Protein AF-A0A961I505-F1 (afdb_monomer)

Secondary structure (DSSP, 8-state):
--HHHHHHHHHHHHHHTTPPPPPPPP--------HHHHPPEEEEEEEEEEEEEEEETTEEEEEEEEEEETTS-EEE-TT---HHHHHHHHHHHHHH-TT-EEEESSTHHHHHHHTTTS-HHHHHHHHHHSEEEETTEEEEEETTTEEEEEETTT--EEEEEETHHHH-S-HHHHHHHHH-TT-TTHHHHHHHHHHGGGGGGS-HHHHHHHHHHHHHHHHHHHT-

Radius of gyration: 23.6 Å; Cα contacts (8 Å, |Δi|>4): 321; chains: 1; bounding box: 41×60×77 Å

Nearest PDB structures (foldseek):
  8eth-assembly1_5  TM=7.451E-01  e=2.679E+00  Schizosaccharomyces pombe
  8f5p-assembly1_C  TM=7.450E-01  e=4.560E+00  Leishmania tarentolae
  1xip-assembly1_A  TM=7.396E-01  e=5.132E+00  Saccharomyces cerevisiae
  3k30-assembly1_B  TM=2.801E-01  e=4.298E+00  Pimelobacter simplex

Sequence (224 aa):
MSRAEYMREYRARRKQRGEPVPRGSKSASGRGVTKWRNGRFIAWDGEGVDTGRKIDAATNEHRMTLFANSDGVSVYDAAGLHTATLLDMFLSSAASNPTAIHVIYSGGYDFIHALHDLSFTELQTLAKTGEVSYRHYTIKYIPRKSFYVRNDRTRNAVTIWDVIGFFQSSFVVTIEKWLGADYADLPMIEAGKLQRSHFAGQSLDYIREYNDAELRALVLICER

Structure (mmCIF, N/CA/C/O backbone):
data_AF-A0A961I505-F1
#
_entry.id   AF-A0A961I505-F1
#
loop_
_atom_site.group_PDB
_atom_site.id
_atom_site.type_symbol
_atom_site.label_atom_id
_atom_site.label_alt_id
_atom_site.label_comp_id
_atom_site.label_asym_id
_atom_site.label_entity_id
_atom_site.label_seq_id
_atom_site.pdbx_PDB_ins_code
_atom_site.Cartn_x
_atom_site.Cartn_y
_atom_site.Cartn_z
_atom_site.occupancy
_atom_site.B_iso_or_equiv
_atom_site.auth_seq_id
_atom_site.auth_comp_id
_atom_site.auth_asym_id
_atom_site.auth_atom_id
_atom_site.pdbx_PDB_model_num
ATOM 1 N N . MET A 1 1 ? 13.792 -32.577 51.440 1.00 62.06 1 MET A N 1
ATOM 2 C CA . MET A 1 1 ? 12.785 -31.541 51.131 1.00 62.06 1 MET A CA 1
ATOM 3 C C . MET A 1 1 ? 12.407 -31.667 49.667 1.00 62.06 1 MET A C 1
ATOM 5 O O . MET A 1 1 ? 13.279 -31.576 48.811 1.00 62.06 1 MET A O 1
ATOM 9 N N . SER A 1 2 ? 11.145 -31.963 49.375 1.00 78.56 2 SER A N 1
ATOM 10 C CA . SER A 1 2 ? 10.642 -32.103 48.007 1.00 78.56 2 SER A CA 1
ATOM 11 C C . SER A 1 2 ? 10.552 -30.746 47.301 1.00 78.56 2 SER A C 1
ATOM 13 O O . SER A 1 2 ? 10.451 -29.693 47.935 1.00 78.56 2 SER A O 1
ATOM 15 N N . ARG A 1 3 ? 10.519 -30.752 45.963 1.00 52.25 3 ARG A N 1
ATOM 16 C CA . ARG A 1 3 ? 10.303 -29.535 45.159 1.00 52.25 3 ARG 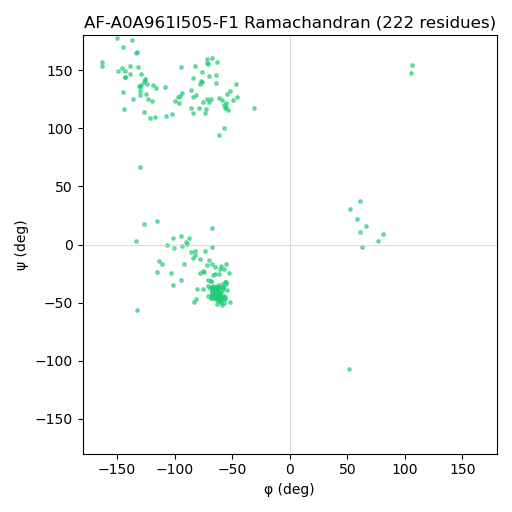A CA 1
ATOM 17 C C . ARG A 1 3 ? 9.005 -28.814 45.546 1.00 52.25 3 ARG A C 1
ATOM 19 O O . ARG A 1 3 ? 8.958 -27.588 45.520 1.00 52.25 3 ARG A O 1
ATOM 26 N N . ALA A 1 4 ? 7.968 -29.560 45.928 1.00 66.81 4 ALA A N 1
ATOM 27 C CA . ALA A 1 4 ? 6.698 -28.998 46.379 1.00 66.81 4 ALA A CA 1
ATOM 28 C C . ALA A 1 4 ? 6.839 -28.264 47.724 1.00 66.81 4 ALA A C 1
ATOM 30 O O . ALA A 1 4 ? 6.332 -27.152 47.872 1.00 66.81 4 ALA A O 1
ATOM 31 N N . GLU A 1 5 ? 7.580 -28.840 48.672 1.00 70.31 5 GLU A N 1
ATOM 32 C CA . GLU A 1 5 ? 7.864 -28.221 49.973 1.00 70.31 5 GLU A CA 1
ATOM 33 C C . GLU A 1 5 ? 8.744 -26.977 49.829 1.00 70.31 5 GLU A C 1
ATOM 35 O O . GLU A 1 5 ? 8.401 -25.926 50.372 1.00 70.31 5 GLU A O 1
ATOM 40 N N . TYR A 1 6 ? 9.795 -27.051 49.004 1.00 74.19 6 TYR A N 1
ATOM 41 C CA . TYR A 1 6 ? 10.653 -25.909 48.683 1.00 74.19 6 TYR A CA 1
ATOM 42 C C . TYR A 1 6 ? 9.849 -24.746 48.084 1.00 74.19 6 TYR A C 1
ATOM 44 O O . TYR A 1 6 ? 9.974 -23.602 48.517 1.00 74.19 6 TYR A O 1
ATOM 52 N N . MET A 1 7 ? 8.962 -25.027 47.122 1.00 69.25 7 MET A N 1
ATOM 53 C CA . MET A 1 7 ? 8.131 -23.996 46.488 1.00 69.25 7 MET A CA 1
ATOM 54 C C . MET A 1 7 ? 7.089 -23.404 47.444 1.00 69.25 7 MET A C 1
ATOM 56 O O . MET A 1 7 ? 6.745 -22.224 47.320 1.00 69.25 7 MET A O 1
ATOM 60 N N . ARG A 1 8 ? 6.590 -24.194 48.403 1.00 79.12 8 ARG A N 1
ATOM 61 C CA . ARG A 1 8 ? 5.666 -23.723 49.441 1.00 79.12 8 ARG A CA 1
ATOM 62 C C . ARG A 1 8 ? 6.370 -22.765 50.403 1.00 79.12 8 ARG A C 1
ATOM 64 O O . ARG A 1 8 ? 5.851 -21.677 50.651 1.00 79.12 8 ARG A O 1
ATOM 71 N N . GLU A 1 9 ? 7.567 -23.118 50.868 1.00 81.12 9 GLU A N 1
ATOM 72 C CA . GLU A 1 9 ? 8.389 -22.235 51.704 1.00 81.12 9 GLU A CA 1
ATOM 73 C C . GLU A 1 9 ? 8.829 -20.970 50.963 1.00 81.12 9 GLU A C 1
ATOM 75 O O . GLU A 1 9 ? 8.722 -19.868 51.501 1.00 81.12 9 GLU A O 1
ATOM 80 N N . TYR A 1 10 ? 9.266 -21.102 49.709 1.00 72.88 10 TYR A N 1
ATOM 81 C CA . TYR A 1 10 ? 9.684 -19.978 48.872 1.00 72.88 10 TYR A CA 1
ATOM 82 C C . TYR A 1 10 ? 8.566 -18.934 48.717 1.00 72.88 10 TYR A C 1
ATOM 84 O O . TYR A 1 10 ? 8.795 -17.734 48.879 1.00 72.88 10 TYR A O 1
ATOM 92 N N . ARG A 1 11 ? 7.325 -19.379 48.473 1.00 77.94 11 ARG A N 1
ATOM 93 C CA . ARG A 1 11 ? 6.153 -18.492 48.377 1.00 77.94 11 ARG A CA 1
ATOM 94 C C . ARG A 1 11 ? 5.804 -17.835 49.716 1.00 77.94 11 ARG A C 1
ATOM 96 O O . ARG A 1 11 ? 5.466 -16.652 49.729 1.00 77.94 11 ARG A O 1
ATOM 103 N N . ALA A 1 12 ? 5.911 -18.567 50.827 1.00 80.25 12 ALA A N 1
ATOM 104 C CA . ALA A 1 12 ? 5.639 -18.036 52.163 1.00 80.25 12 ALA A CA 1
ATOM 105 C C . ALA A 1 12 ? 6.628 -16.922 52.556 1.00 80.25 12 ALA A C 1
ATOM 107 O O . ALA A 1 12 ? 6.202 -15.853 52.997 1.00 80.25 12 ALA A O 1
ATOM 108 N N . ARG A 1 13 ? 7.930 -17.125 52.302 1.00 81.50 13 ARG A N 1
ATOM 109 C CA . ARG A 1 13 ? 8.985 -16.131 52.579 1.00 81.50 13 ARG A CA 1
ATOM 110 C C . ARG A 1 13 ? 8.815 -14.853 51.750 1.00 81.50 13 ARG A C 1
ATOM 112 O O . ARG A 1 13 ? 9.009 -13.759 52.271 1.00 81.50 13 ARG A O 1
ATOM 119 N N . ARG A 1 14 ? 8.406 -14.962 50.479 1.00 74.19 14 ARG A N 1
ATOM 120 C CA . ARG A 1 14 ? 8.164 -13.786 49.615 1.00 74.19 14 ARG A CA 1
ATOM 121 C C . ARG A 1 14 ? 6.924 -12.991 50.015 1.00 74.19 14 ARG A C 1
ATOM 123 O O . ARG A 1 14 ? 6.962 -11.766 49.973 1.00 74.19 14 ARG A O 1
ATOM 130 N N . LYS A 1 15 ? 5.860 -13.665 50.474 1.00 77.38 15 LYS A N 1
ATOM 131 C CA . LYS A 1 15 ? 4.650 -12.999 50.987 1.00 77.38 15 LYS A CA 1
ATOM 132 C C . LYS A 1 15 ? 4.944 -12.164 52.240 1.00 77.38 15 LYS A C 1
ATOM 134 O O . LYS A 1 15 ? 4.415 -11.067 52.359 1.00 77.38 15 LYS A O 1
ATOM 139 N N . GLN A 1 16 ? 5.821 -12.641 53.129 1.00 77.88 16 GLN A N 1
ATOM 140 C CA . GLN A 1 16 ? 6.279 -11.869 54.295 1.00 77.88 16 GLN A CA 1
ATOM 141 C C . GLN A 1 16 ? 7.120 -10.639 53.917 1.00 77.88 16 GLN A C 1
ATOM 143 O O . GLN A 1 16 ? 7.134 -9.664 54.659 1.00 77.88 16 GLN A O 1
ATOM 148 N N . ARG A 1 17 ? 7.793 -10.662 52.760 1.00 80.69 17 ARG A N 1
ATOM 149 C CA . ARG A 1 17 ? 8.627 -9.560 52.248 1.00 80.69 17 ARG A CA 1
ATOM 150 C C . ARG A 1 17 ? 7.872 -8.537 51.390 1.00 80.69 17 ARG A C 1
ATOM 152 O O . ARG A 1 17 ? 8.492 -7.610 50.887 1.00 80.69 17 ARG A O 1
ATOM 159 N N . GLY A 1 18 ? 6.563 -8.708 51.188 1.00 74.00 18 GLY A N 1
ATOM 160 C CA . GLY A 1 18 ? 5.763 -7.811 50.344 1.00 74.00 18 GLY A CA 1
ATOM 161 C C . GLY A 1 18 ? 6.125 -7.857 48.853 1.00 74.00 18 GLY A C 1
ATOM 162 O O . GLY A 1 18 ? 5.748 -6.962 48.102 1.00 74.00 18 GLY A O 1
ATOM 163 N N . GLU A 1 19 ? 6.852 -8.883 48.402 1.00 74.88 19 GLU A N 1
ATOM 164 C CA . GLU A 1 19 ? 7.272 -8.985 47.005 1.00 74.88 19 GLU A CA 1
ATOM 165 C C . GLU A 1 19 ? 6.120 -9.473 46.105 1.00 74.88 19 GLU A C 1
ATOM 167 O O . GLU A 1 19 ? 5.412 -10.423 46.468 1.00 74.88 19 GLU A O 1
ATOM 172 N N . PRO A 1 20 ? 5.939 -8.890 44.903 1.00 60.09 20 PRO A N 1
ATOM 173 C CA . PRO A 1 20 ? 4.907 -9.324 43.973 1.00 60.09 20 PRO A CA 1
ATOM 174 C C . PRO A 1 20 ? 5.137 -10.780 43.549 1.00 60.09 20 PRO A C 1
ATOM 176 O O . PRO A 1 20 ? 6.206 -11.159 43.065 1.00 60.09 20 PRO A O 1
ATOM 179 N N . VAL A 1 21 ? 4.108 -11.614 43.726 1.00 64.12 21 VAL A N 1
ATOM 180 C CA . VAL A 1 21 ? 4.134 -13.018 43.304 1.00 64.12 21 VAL A CA 1
ATOM 181 C C . VAL A 1 21 ? 4.135 -13.058 41.773 1.00 64.12 21 VAL A C 1
ATOM 183 O O . VAL A 1 21 ? 3.220 -12.495 41.164 1.00 64.12 21 VAL A O 1
ATOM 186 N N . PRO A 1 22 ? 5.106 -13.732 41.125 1.00 54.41 22 PRO A N 1
ATOM 187 C CA . PRO A 1 22 ? 5.081 -13.912 39.682 1.00 54.41 22 PRO A CA 1
ATOM 188 C C . PRO A 1 22 ? 3.768 -14.590 39.294 1.00 54.41 22 PRO A C 1
ATOM 190 O O . PRO A 1 22 ? 3.490 -15.711 39.732 1.00 54.41 22 PRO A O 1
ATOM 193 N N . ARG A 1 23 ? 2.935 -13.902 38.503 1.00 53.34 23 ARG A N 1
ATOM 194 C CA . ARG A 1 23 ? 1.741 -14.513 37.915 1.00 53.34 23 ARG A CA 1
ATOM 195 C C . ARG A 1 23 ? 2.225 -15.709 37.106 1.00 53.34 23 ARG A C 1
ATOM 197 O O . ARG A 1 23 ? 3.047 -15.539 36.208 1.00 53.34 23 ARG A O 1
ATOM 204 N N . GLY A 1 24 ? 1.756 -16.903 37.467 1.00 41.78 24 GLY A N 1
ATOM 205 C CA . GLY A 1 24 ? 2.062 -18.118 36.724 1.00 41.78 24 GLY A CA 1
ATOM 206 C C . GLY A 1 24 ? 1.792 -17.863 35.248 1.00 41.78 24 GLY A C 1
ATOM 207 O O . GLY A 1 24 ? 0.705 -17.397 34.894 1.00 41.78 24 GLY A O 1
ATOM 208 N N . SER A 1 25 ? 2.801 -18.093 34.406 1.00 43.12 25 SER A N 1
ATOM 209 C CA . SER A 1 25 ? 2.607 -18.046 32.967 1.00 43.12 25 SER A CA 1
ATOM 210 C C . SER A 1 25 ? 1.483 -19.022 32.646 1.00 43.12 25 SER A C 1
ATOM 212 O O . SER A 1 25 ? 1.534 -20.198 33.014 1.00 43.12 25 SER A O 1
ATOM 214 N N . LYS A 1 26 ? 0.415 -18.515 32.025 1.00 44.19 26 LYS A N 1
ATOM 215 C CA . LYS A 1 26 ? -0.607 -19.388 31.458 1.00 44.19 26 LYS A CA 1
ATOM 216 C C . LYS A 1 26 ? 0.128 -20.331 30.513 1.00 44.19 26 LYS A C 1
ATOM 218 O O . LYS A 1 26 ? 0.803 -19.877 29.588 1.00 44.19 26 LYS A O 1
ATOM 223 N N . SER A 1 27 ? 0.057 -21.621 30.820 1.00 38.97 27 SER A N 1
ATOM 224 C CA . SER A 1 27 ? 0.563 -22.700 29.984 1.00 38.97 27 SER A CA 1
ATOM 225 C C . SER A 1 27 ? 0.123 -22.441 28.550 1.00 38.97 27 SER A C 1
ATOM 227 O O . SER A 1 27 ? -1.061 -22.202 28.308 1.00 38.97 27 SER A O 1
ATOM 229 N N . ALA A 1 28 ? 1.083 -22.440 27.628 1.00 43.34 28 ALA A N 1
ATOM 230 C CA . ALA A 1 28 ? 0.842 -22.249 26.212 1.00 43.34 28 ALA A CA 1
ATOM 231 C C . ALA A 1 28 ? -0.147 -23.315 25.713 1.00 43.34 28 ALA A C 1
ATOM 233 O O . ALA A 1 28 ? 0.231 -24.458 25.472 1.00 43.34 28 ALA A O 1
ATOM 234 N N . SER A 1 29 ? -1.418 -22.937 25.575 1.00 43.75 29 SER A N 1
ATOM 235 C CA . SER A 1 29 ? -2.363 -23.643 24.717 1.00 43.75 29 SER A CA 1
ATOM 236 C C . SER A 1 29 ? -1.738 -23.709 23.327 1.00 43.75 29 SER A C 1
ATOM 238 O O . SER A 1 29 ? -1.243 -22.683 22.853 1.00 43.75 29 SER A O 1
ATOM 240 N N . GLY A 1 30 ? -1.698 -24.910 22.743 1.00 43.72 30 GLY A N 1
ATOM 241 C CA . GLY A 1 30 ? -0.936 -25.261 21.543 1.00 43.72 30 GLY A CA 1
ATOM 242 C C . GLY A 1 30 ? -0.771 -24.098 20.570 1.00 43.72 30 GLY A C 1
ATOM 243 O O . GLY A 1 30 ? -1.757 -23.563 20.065 1.00 43.72 30 GLY A O 1
ATOM 244 N N . ARG A 1 31 ? 0.482 -23.682 20.338 1.00 47.38 31 ARG A N 1
ATOM 245 C CA . ARG A 1 31 ? 0.810 -22.696 19.307 1.00 47.38 31 ARG A CA 1
ATOM 246 C C . ARG A 1 31 ? 0.399 -23.293 17.967 1.00 47.38 31 ARG A C 1
ATOM 248 O O . ARG A 1 31 ? 1.172 -24.032 17.360 1.00 47.38 31 ARG A O 1
ATOM 255 N N . GLY A 1 32 ? -0.816 -22.970 17.524 1.00 50.91 32 GLY A N 1
ATOM 256 C CA . GLY A 1 32 ? -1.168 -23.029 16.117 1.00 50.91 32 GLY A CA 1
ATOM 257 C C . GLY A 1 32 ? -0.046 -22.355 15.338 1.00 50.91 32 GLY A C 1
ATOM 258 O O . GLY A 1 32 ? 0.530 -21.363 15.802 1.00 50.91 32 GLY A O 1
ATOM 259 N N . VAL A 1 33 ? 0.334 -22.956 14.216 1.00 51.66 33 VAL A N 1
ATOM 260 C CA . VAL A 1 33 ? 1.387 -22.415 13.366 1.00 51.66 33 VAL A CA 1
ATOM 261 C C . VAL A 1 33 ? 1.021 -20.967 13.053 1.00 51.66 33 VAL A C 1
ATOM 263 O O . VAL A 1 33 ? -0.038 -20.695 12.494 1.00 51.66 33 VAL A O 1
ATOM 266 N N . THR A 1 34 ? 1.836 -20.022 13.521 1.00 65.19 34 THR A N 1
ATOM 267 C CA . THR A 1 34 ? 1.568 -18.606 13.289 1.00 65.19 34 THR A CA 1
ATOM 268 C C . THR A 1 34 ? 1.644 -18.355 11.788 1.00 65.19 34 THR A C 1
ATOM 270 O O . THR A 1 34 ? 2.465 -18.964 11.101 1.00 65.19 34 THR A O 1
ATOM 273 N N . LYS A 1 35 ? 0.827 -17.434 11.265 1.00 72.06 35 LYS A N 1
ATOM 274 C CA . LYS A 1 35 ? 0.903 -17.044 9.848 1.00 72.06 35 LYS A CA 1
ATOM 275 C C . LYS A 1 35 ? 2.314 -16.627 9.412 1.00 72.06 35 LYS A C 1
ATOM 277 O O . LYS A 1 35 ? 2.676 -16.795 8.270 1.00 72.06 35 LYS A O 1
ATOM 282 N N . TRP A 1 36 ? 3.151 -16.182 10.343 1.00 73.12 36 TRP A N 1
ATOM 283 C CA . TRP A 1 36 ? 4.555 -15.842 10.101 1.00 73.12 36 TRP A CA 1
ATOM 284 C C . TRP A 1 36 ? 5.457 -17.027 9.747 1.00 73.12 36 TRP A C 1
ATOM 286 O O . TRP A 1 36 ? 6.563 -16.816 9.275 1.00 73.12 36 TRP A O 1
ATOM 296 N N . ARG A 1 37 ? 5.026 -18.264 10.017 1.00 70.19 37 ARG A N 1
ATOM 297 C CA . ARG A 1 37 ? 5.816 -19.467 9.732 1.00 70.19 37 ARG A CA 1
ATOM 298 C C . ARG A 1 37 ? 5.473 -20.094 8.378 1.00 70.19 37 ARG A C 1
ATOM 300 O O . ARG A 1 37 ? 6.350 -20.697 7.779 1.00 70.19 37 ARG A O 1
ATOM 307 N N . ASN A 1 38 ? 4.223 -19.961 7.925 1.00 70.38 38 ASN A N 1
ATOM 308 C CA . ASN A 1 38 ? 3.702 -20.636 6.723 1.00 70.38 38 ASN A CA 1
ATOM 309 C C . ASN A 1 38 ? 2.903 -19.707 5.784 1.00 70.38 38 ASN A C 1
ATOM 311 O O . ASN A 1 38 ? 2.282 -20.179 4.836 1.00 70.38 38 ASN A O 1
ATOM 315 N N . GLY A 1 39 ?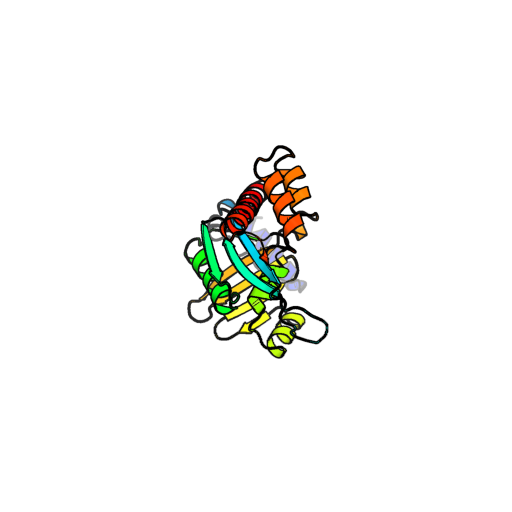 2.803 -18.418 6.094 1.00 79.62 39 GLY A N 1
ATOM 316 C CA . GLY A 1 39 ? 2.022 -17.460 5.322 1.00 79.62 39 GLY A CA 1
ATOM 317 C C . GLY A 1 39 ? 2.809 -16.987 4.115 1.00 79.62 39 GLY A C 1
ATOM 318 O O . GLY A 1 39 ? 3.941 -16.537 4.260 1.00 79.62 39 GLY A O 1
ATOM 319 N N . ARG A 1 40 ? 2.190 -17.073 2.940 1.00 94.88 40 ARG A N 1
ATOM 320 C CA . ARG A 1 40 ? 2.719 -16.466 1.719 1.00 94.88 40 ARG A CA 1
ATOM 321 C C . ARG A 1 40 ? 2.590 -14.946 1.768 1.00 94.88 40 ARG A C 1
ATOM 323 O O . ARG A 1 40 ? 1.708 -14.418 2.457 1.00 94.88 40 ARG A O 1
ATOM 330 N N . PHE A 1 41 ? 3.424 -14.261 1.002 1.00 97.88 41 PHE A N 1
ATOM 331 C CA . PHE A 1 41 ? 3.313 -12.821 0.828 1.00 97.88 41 PHE A CA 1
ATOM 332 C C . PHE A 1 41 ? 2.291 -12.473 -0.256 1.00 97.88 41 PHE A C 1
ATOM 334 O O . PHE A 1 41 ? 2.156 -13.180 -1.253 1.00 97.88 41 PHE A O 1
ATOM 341 N N . ILE A 1 42 ? 1.553 -11.387 -0.031 1.00 98.50 42 ILE A N 1
ATOM 342 C CA . ILE A 1 42 ? 0.752 -10.704 -1.050 1.00 98.50 42 ILE A CA 1
ATOM 343 C C . ILE A 1 42 ? 1.273 -9.276 -1.118 1.00 98.50 42 ILE A C 1
ATOM 345 O O . ILE A 1 42 ? 1.072 -8.497 -0.180 1.00 98.50 42 ILE A O 1
ATOM 349 N N . ALA A 1 43 ? 1.964 -8.963 -2.207 1.00 98.62 43 ALA A N 1
ATOM 350 C CA . ALA A 1 43 ? 2.444 -7.621 -2.494 1.00 98.62 43 ALA A CA 1
ATOM 351 C C . ALA A 1 43 ? 1.295 -6.734 -2.981 1.00 98.62 43 ALA A C 1
ATOM 353 O O . ALA A 1 43 ? 0.367 -7.233 -3.615 1.00 98.62 43 ALA A O 1
ATOM 354 N N . TRP A 1 44 ? 1.373 -5.441 -2.683 1.00 98.62 44 TRP A N 1
ATOM 355 C CA . TRP A 1 44 ? 0.461 -4.392 -3.136 1.00 98.62 44 TRP A CA 1
ATOM 356 C C . TRP A 1 44 ? 1.265 -3.255 -3.736 1.00 98.62 44 TRP A C 1
ATOM 358 O O . TRP A 1 44 ? 2.359 -2.982 -3.242 1.00 98.62 44 TRP A O 1
ATOM 368 N N . ASP A 1 45 ? 0.708 -2.600 -4.748 1.00 97.44 45 ASP A N 1
ATOM 369 C CA . ASP A 1 45 ? 1.285 -1.408 -5.365 1.00 97.44 45 ASP A CA 1
ATOM 370 C C . ASP A 1 45 ? 0.226 -0.663 -6.197 1.00 97.44 45 ASP A C 1
ATOM 372 O O . ASP A 1 45 ? -0.780 -1.252 -6.620 1.00 97.44 45 ASP A O 1
ATOM 376 N N . GLY A 1 46 ? 0.440 0.632 -6.412 1.00 94.25 46 GLY A N 1
ATOM 377 C CA . GLY A 1 46 ? -0.502 1.536 -7.058 1.00 94.25 46 GLY A CA 1
ATOM 378 C C . GLY A 1 46 ? 0.151 2.499 -8.032 1.00 94.25 46 GLY A C 1
ATOM 379 O O . GLY A 1 46 ? 1.250 2.994 -7.806 1.00 94.25 46 GLY A O 1
ATOM 380 N N . GLU A 1 47 ? -0.580 2.835 -9.095 1.00 92.38 47 GLU A N 1
ATOM 381 C CA . GLU A 1 47 ? -0.146 3.807 -10.094 1.00 92.38 47 GLU A CA 1
ATOM 382 C C . GLU A 1 47 ? -1.163 4.921 -10.309 1.00 92.38 47 GLU A C 1
ATOM 384 O O . GLU A 1 47 ? -2.384 4.719 -10.320 1.00 92.38 47 GLU A O 1
ATOM 389 N N . GLY A 1 48 ? -0.643 6.130 -10.499 1.00 86.00 48 GLY A N 1
ATOM 390 C CA . GLY A 1 48 ? -1.436 7.336 -10.664 1.00 86.00 48 GLY A CA 1
ATOM 391 C C . GLY A 1 48 ? -1.000 8.196 -11.835 1.00 86.00 48 GLY A C 1
ATOM 392 O O . GLY A 1 48 ? 0.073 8.026 -12.409 1.00 86.00 48 GLY A O 1
ATOM 393 N N . VAL A 1 49 ? -1.876 9.127 -12.195 1.00 80.00 49 VAL A N 1
ATOM 394 C CA . VAL A 1 49 ? -1.662 10.078 -13.283 1.00 80.00 49 VAL A CA 1
ATOM 395 C C . VAL A 1 49 ? -1.858 11.502 -12.785 1.00 80.00 49 VAL A C 1
ATOM 397 O O . VAL A 1 49 ? -2.760 11.795 -11.993 1.00 80.00 49 VAL A O 1
ATOM 400 N N . ASP A 1 50 ? -1.027 12.406 -13.297 1.00 76.06 50 ASP A N 1
ATOM 401 C CA . ASP A 1 50 ? -1.265 13.838 -13.183 1.00 76.06 50 ASP A CA 1
ATOM 402 C C . ASP A 1 50 ? -2.408 14.219 -14.120 1.00 76.06 50 ASP A C 1
ATOM 404 O O . ASP A 1 50 ? -2.305 14.100 -15.340 1.00 76.06 50 ASP A O 1
ATOM 408 N N . THR A 1 51 ? -3.514 14.704 -13.564 1.00 62.97 51 THR A N 1
ATOM 409 C CA . THR A 1 51 ? -4.688 15.062 -14.378 1.00 62.97 51 THR A CA 1
ATOM 410 C C . THR A 1 51 ? -4.577 16.447 -15.016 1.00 62.97 51 THR A C 1
ATOM 412 O O . THR A 1 51 ? -5.465 16.863 -15.759 1.00 62.97 51 THR A O 1
ATOM 415 N N . GLY A 1 52 ? -3.529 17.213 -14.685 1.00 60.03 52 GLY A N 1
ATOM 416 C CA . GLY A 1 52 ? -3.360 18.610 -15.102 1.00 60.03 52 GLY A CA 1
ATOM 417 C C . GLY A 1 52 ? -4.438 19.568 -14.567 1.00 60.03 52 GLY A C 1
ATOM 418 O O . GLY A 1 52 ? -4.370 20.771 -14.824 1.00 60.03 52 GLY A O 1
ATOM 419 N N . ARG A 1 53 ? -5.434 19.068 -13.819 1.00 49.94 53 ARG A N 1
ATOM 420 C CA . ARG A 1 53 ? -6.427 19.889 -13.125 1.00 49.94 53 ARG A CA 1
ATOM 421 C C . ARG A 1 53 ? -5.762 20.566 -11.946 1.00 49.94 53 ARG A C 1
ATOM 423 O O . ARG A 1 53 ? -5.188 19.904 -11.096 1.00 49.94 53 ARG A O 1
ATOM 430 N N . LYS A 1 54 ? -5.866 21.886 -11.882 1.00 53.84 54 LYS A N 1
ATOM 431 C CA . LYS A 1 54 ? -5.355 22.660 -10.757 1.00 53.84 54 LYS A CA 1
ATOM 432 C C . LYS A 1 54 ? -6.324 22.577 -9.577 1.00 53.84 54 LYS A C 1
ATOM 434 O O . LYS A 1 54 ? -7.461 23.022 -9.722 1.00 53.84 54 LYS A O 1
ATOM 439 N N . ILE A 1 55 ? -5.895 22.017 -8.442 1.00 54.25 55 ILE A N 1
ATOM 440 C CA . ILE A 1 55 ? -6.679 22.061 -7.188 1.00 54.25 55 ILE A CA 1
ATOM 441 C C . ILE A 1 55 ? -6.580 23.467 -6.582 1.00 54.25 55 ILE A C 1
ATOM 443 O O . ILE A 1 55 ? -7.569 24.026 -6.112 1.00 54.25 55 ILE A O 1
ATOM 447 N N . ASP A 1 56 ? -5.398 24.074 -6.679 1.00 48.41 56 ASP A N 1
ATOM 448 C CA . ASP A 1 56 ? -5.139 25.488 -6.431 1.00 48.41 56 ASP A CA 1
ATOM 449 C C . ASP A 1 56 ? -4.207 26.051 -7.520 1.00 48.41 56 ASP A C 1
ATOM 451 O O . ASP A 1 56 ? -3.738 25.327 -8.399 1.00 48.41 56 ASP A O 1
ATOM 455 N N . ALA A 1 57 ? -3.929 27.358 -7.499 1.00 46.34 57 ALA A N 1
ATOM 456 C CA . ALA A 1 57 ? -3.104 28.005 -8.525 1.00 46.34 57 ALA A CA 1
ATOM 457 C C . ALA A 1 57 ? -1.703 27.367 -8.711 1.00 46.34 57 ALA A C 1
ATOM 459 O O . ALA A 1 57 ? -1.084 27.589 -9.761 1.00 46.34 57 ALA A O 1
ATOM 460 N N . ALA A 1 58 ? -1.236 26.567 -7.742 1.00 49.97 58 ALA A N 1
ATOM 461 C CA . ALA A 1 58 ? 0.107 26.012 -7.647 1.00 49.97 58 ALA A CA 1
ATOM 462 C C . ALA A 1 58 ? 0.198 24.477 -7.794 1.00 49.97 58 ALA A C 1
ATOM 464 O O . ALA A 1 58 ? 1.305 23.984 -8.000 1.00 49.97 58 ALA A O 1
ATOM 465 N N . THR A 1 59 ? -0.901 23.715 -7.718 1.00 55.50 59 THR A N 1
ATOM 466 C CA . THR A 1 59 ? -0.839 22.241 -7.648 1.00 55.50 59 THR A CA 1
ATOM 467 C C . THR A 1 59 ? -1.748 21.541 -8.654 1.00 55.50 59 THR A C 1
ATOM 469 O O . THR A 1 59 ? -2.944 21.821 -8.742 1.00 55.50 59 THR A O 1
ATOM 472 N N . ASN A 1 60 ? -1.173 20.600 -9.411 1.00 61.69 60 ASN A N 1
ATOM 473 C CA . ASN A 1 60 ? -1.931 19.650 -10.221 1.00 61.69 60 ASN A CA 1
ATOM 474 C C . ASN A 1 60 ? -2.520 18.555 -9.320 1.00 61.69 60 ASN A C 1
ATOM 476 O O . ASN A 1 60 ? -1.862 18.070 -8.401 1.00 61.69 60 ASN A O 1
ATOM 480 N N . GLU A 1 61 ? -3.748 18.145 -9.608 1.00 72.94 61 GLU A N 1
ATOM 481 C CA . GLU A 1 61 ? -4.414 17.015 -8.981 1.00 72.94 61 GLU A CA 1
ATOM 482 C C . GLU A 1 61 ? -3.814 15.715 -9.516 1.00 72.94 61 GLU A C 1
ATOM 484 O O . GLU A 1 61 ? -3.969 15.376 -10.696 1.00 72.94 61 GLU A O 1
ATOM 489 N N . HIS A 1 62 ? -3.134 14.992 -8.633 1.00 80.06 62 HIS A N 1
ATOM 490 C CA . HIS A 1 62 ? -2.632 13.653 -8.895 1.00 80.06 62 HIS A CA 1
ATOM 491 C C . HIS A 1 62 ? -3.658 12.624 -8.416 1.00 80.06 62 HIS A C 1
ATOM 493 O O . HIS A 1 62 ? -4.145 12.718 -7.287 1.00 80.06 62 HIS A O 1
ATOM 499 N N . ARG A 1 63 ? -4.006 11.648 -9.260 1.00 85.50 63 ARG A N 1
ATOM 500 C CA . ARG A 1 63 ? -5.008 10.621 -8.937 1.00 85.50 63 ARG A CA 1
ATOM 501 C C . ARG A 1 63 ? -4.424 9.234 -9.115 1.00 85.50 63 ARG A C 1
ATOM 503 O O . ARG A 1 63 ? -3.917 8.929 -10.189 1.00 85.50 63 ARG A O 1
ATOM 510 N N . MET A 1 64 ? -4.573 8.379 -8.109 1.00 91.44 64 MET A N 1
ATOM 511 C CA . MET A 1 64 ? -4.316 6.951 -8.270 1.00 91.44 64 MET A CA 1
ATOM 512 C C . MET A 1 64 ? -5.412 6.350 -9.148 1.00 91.44 64 MET A C 1
ATOM 514 O O . MET A 1 64 ? -6.593 6.480 -8.830 1.00 91.44 64 MET A O 1
ATOM 518 N N . THR A 1 65 ? -5.026 5.734 -10.259 1.00 92.62 65 THR A N 1
ATOM 519 C CA . THR A 1 65 ? -5.952 5.184 -11.263 1.00 92.62 65 THR A CA 1
ATOM 520 C C . THR A 1 65 ? -5.862 3.674 -11.365 1.00 92.62 65 THR A C 1
ATOM 522 O O . THR A 1 65 ? -6.840 3.055 -11.760 1.00 92.62 65 THR A O 1
ATOM 525 N N . LEU A 1 66 ? -4.737 3.074 -10.974 1.00 95.00 66 LEU A N 1
ATOM 526 C CA . LEU A 1 66 ? -4.532 1.634 -10.895 1.00 95.00 66 LEU A CA 1
ATOM 527 C C . LEU A 1 66 ? -4.103 1.269 -9.475 1.00 95.00 66 LEU A C 1
ATOM 529 O O . LEU A 1 66 ? -3.276 1.950 -8.876 1.00 95.00 66 LEU A O 1
ATOM 533 N N . PHE A 1 67 ? -4.646 0.177 -8.955 1.00 97.50 67 PHE A N 1
ATOM 534 C CA . PHE A 1 67 ? -4.164 -0.437 -7.727 1.00 97.50 67 PHE A CA 1
ATOM 535 C C . PHE A 1 67 ? -4.303 -1.951 -7.833 1.00 97.50 67 PHE A C 1
ATOM 537 O O . PHE A 1 67 ? -5.361 -2.443 -8.243 1.00 97.50 67 PHE A O 1
ATOM 544 N N . ALA A 1 68 ? -3.250 -2.694 -7.503 1.00 98.25 68 ALA A N 1
ATOM 545 C CA . ALA A 1 68 ? -3.214 -4.135 -7.712 1.00 98.25 68 ALA A CA 1
ATOM 546 C C . ALA A 1 68 ? -2.456 -4.884 -6.612 1.00 98.25 68 ALA A C 1
ATOM 548 O O . ALA A 1 68 ? -1.810 -4.296 -5.741 1.00 98.25 68 ALA A O 1
ATOM 549 N N . ASN A 1 69 ? -2.578 -6.212 -6.640 1.00 98.62 69 ASN A N 1
ATOM 550 C CA . ASN A 1 69 ? -1.796 -7.112 -5.809 1.00 98.62 69 ASN A CA 1
ATOM 551 C C . ASN A 1 69 ? -1.217 -8.291 -6.597 1.00 98.62 69 ASN A C 1
ATOM 553 O O . ASN A 1 69 ? -1.665 -8.617 -7.694 1.00 98.62 69 ASN A O 1
ATOM 557 N N . SER A 1 70 ? -0.249 -8.978 -5.992 1.00 98.38 70 SER A N 1
ATOM 558 C CA . SER A 1 70 ? 0.464 -10.101 -6.618 1.00 98.38 70 SER A CA 1
ATOM 559 C C . SER A 1 70 ? -0.377 -11.362 -6.866 1.00 98.38 70 SER A C 1
ATOM 561 O O . SER A 1 70 ? 0.143 -12.328 -7.415 1.00 98.38 70 SER A O 1
ATOM 563 N N . ASP A 1 71 ? -1.653 -11.384 -6.467 1.00 96.88 71 ASP A N 1
ATOM 564 C CA . ASP A 1 71 ? -2.598 -12.455 -6.821 1.00 96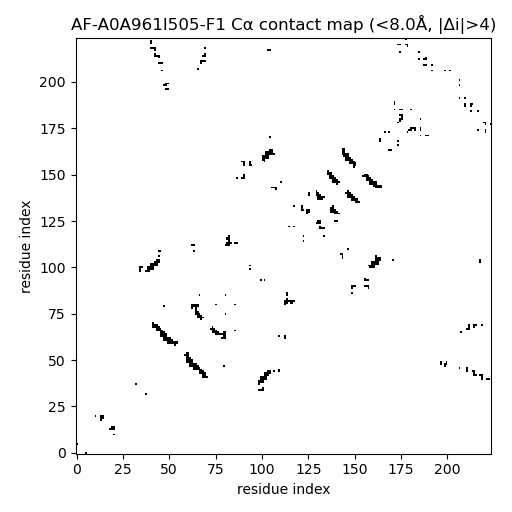.88 71 ASP A CA 1
ATOM 565 C C . ASP A 1 71 ? -3.354 -12.164 -8.127 1.00 96.88 71 ASP A C 1
ATOM 567 O O . ASP A 1 71 ? -4.244 -12.924 -8.511 1.00 96.88 71 ASP A O 1
ATOM 571 N N . GLY A 1 72 ? -3.045 -11.049 -8.793 1.00 95.94 72 GLY A N 1
ATOM 572 C CA . GLY A 1 72 ? -3.736 -10.605 -10.001 1.00 95.94 72 GLY A CA 1
ATOM 573 C C . GLY A 1 72 ? -5.061 -9.891 -9.726 1.00 95.94 72 GLY A C 1
ATOM 574 O O . GLY A 1 72 ? -5.806 -9.602 -10.663 1.00 95.94 72 GLY A O 1
ATOM 575 N N . VAL A 1 73 ? -5.384 -9.577 -8.464 1.00 96.81 73 VAL A N 1
ATOM 576 C CA . VAL A 1 73 ? -6.514 -8.688 -8.168 1.00 96.81 73 VAL A CA 1
ATOM 577 C C . VAL A 1 73 ? -6.075 -7.269 -8.495 1.00 96.81 73 VAL A C 1
ATOM 579 O O . VAL A 1 73 ? -5.112 -6.774 -7.917 1.00 96.81 73 VAL A O 1
ATOM 582 N N . SER A 1 74 ? -6.809 -6.598 -9.376 1.00 97.25 74 SER A N 1
ATOM 583 C CA . SER A 1 74 ? -6.566 -5.202 -9.734 1.00 97.25 74 SER A CA 1
ATOM 584 C C . SER A 1 74 ? -7.873 -4.429 -9.850 1.00 97.25 74 SER A C 1
ATOM 586 O O . SER A 1 74 ? -8.935 -4.989 -10.135 1.00 97.25 74 SER A O 1
ATOM 588 N N . VAL A 1 75 ? -7.793 -3.124 -9.622 1.00 96.56 75 VAL A N 1
ATOM 589 C CA . VAL A 1 75 ? -8.857 -2.174 -9.926 1.00 96.56 75 VAL A CA 1
ATOM 590 C C . VAL A 1 75 ? -8.270 -1.022 -10.725 1.00 96.56 75 VAL A C 1
ATOM 592 O O . VAL A 1 75 ? -7.179 -0.537 -10.425 1.00 96.56 75 VAL A O 1
ATOM 595 N N . TYR A 1 76 ? -8.994 -0.606 -11.760 1.00 95.00 76 TYR A N 1
ATOM 596 C CA . TYR A 1 76 ? -8.634 0.533 -12.587 1.00 95.00 76 TYR A CA 1
ATOM 597 C C . TYR A 1 76 ? -9.825 1.473 -12.736 1.00 95.00 76 TYR A C 1
ATOM 599 O O . TYR A 1 76 ? -10.922 1.027 -13.073 1.00 95.00 76 TYR A O 1
ATOM 607 N N . ASP A 1 77 ? -9.587 2.763 -12.531 1.00 92.38 77 ASP A N 1
ATOM 608 C CA . ASP A 1 77 ? -10.528 3.829 -12.846 1.00 92.38 77 ASP A CA 1
ATOM 609 C C . ASP A 1 77 ? -9.763 5.056 -13.351 1.00 92.38 77 ASP A C 1
ATOM 611 O O . ASP A 1 77 ? -8.988 5.670 -12.617 1.00 92.38 77 ASP A O 1
ATOM 615 N N . ALA A 1 78 ? -10.005 5.439 -14.606 1.00 87.69 78 ALA A N 1
ATOM 616 C CA . ALA A 1 78 ? -9.412 6.631 -15.208 1.00 87.69 78 ALA A CA 1
ATOM 617 C C . ALA A 1 78 ? -9.818 7.927 -14.482 1.00 87.69 78 ALA A C 1
ATOM 619 O O . ALA A 1 78 ? -9.090 8.919 -14.530 1.00 87.69 78 ALA A O 1
ATOM 620 N N . ALA A 1 79 ? -10.973 7.935 -13.808 1.00 86.44 79 ALA A N 1
ATOM 621 C CA . ALA A 1 79 ? -11.422 9.060 -12.998 1.00 86.44 79 ALA A CA 1
ATOM 622 C C . ALA A 1 79 ? -10.727 9.124 -11.628 1.00 86.44 79 ALA A C 1
ATOM 624 O O . ALA A 1 79 ? -10.792 10.171 -10.980 1.00 86.44 79 ALA A O 1
ATOM 625 N N . GLY A 1 80 ? -10.025 8.066 -11.221 1.00 90.38 80 GLY A N 1
ATOM 626 C CA . GLY A 1 80 ? -9.358 7.941 -9.932 1.00 90.38 80 GLY A CA 1
ATOM 627 C C . GLY A 1 80 ? -10.095 7.010 -8.970 1.00 90.38 80 GLY A C 1
ATOM 628 O O . GLY A 1 80 ? -11.318 6.905 -8.978 1.00 90.38 80 GLY A O 1
ATOM 629 N N . LEU A 1 81 ? -9.328 6.329 -8.124 1.00 94.06 81 LEU A N 1
ATOM 630 C CA . LEU A 1 81 ? -9.832 5.342 -7.178 1.00 94.06 81 LEU A CA 1
ATOM 631 C C . LEU A 1 81 ? -10.293 5.996 -5.872 1.00 94.06 81 LEU A C 1
ATOM 633 O O . LEU A 1 81 ? -9.579 6.790 -5.262 1.00 94.06 81 LEU A O 1
ATOM 637 N N . HIS A 1 82 ? -11.482 5.603 -5.420 1.00 94.75 82 HIS A N 1
ATOM 638 C CA . HIS A 1 82 ? -12.060 6.050 -4.155 1.00 94.75 82 HIS A CA 1
ATOM 639 C C . HIS A 1 82 ? -11.536 5.255 -2.957 1.00 94.75 82 HIS A C 1
ATOM 641 O O . HIS A 1 82 ? -11.235 4.061 -3.059 1.00 94.75 82 HIS A O 1
ATOM 647 N N . THR A 1 83 ? -11.542 5.888 -1.780 1.00 96.44 83 THR A N 1
ATOM 648 C CA . THR A 1 83 ? -11.126 5.271 -0.511 1.00 96.44 83 THR A CA 1
ATOM 649 C C . THR A 1 83 ? -11.854 3.950 -0.272 1.00 96.44 83 THR A C 1
ATOM 651 O O . THR A 1 83 ? -11.217 2.936 -0.005 1.00 96.44 83 THR A O 1
ATOM 654 N N . ALA A 1 84 ? -13.185 3.927 -0.404 1.00 96.81 84 ALA A N 1
ATOM 655 C CA . ALA A 1 84 ? -13.976 2.726 -0.122 1.00 96.81 84 ALA A CA 1
ATOM 656 C C . ALA A 1 84 ? -13.570 1.532 -1.005 1.00 96.81 84 ALA A C 1
ATOM 658 O O . ALA A 1 84 ? -13.424 0.426 -0.492 1.00 96.81 84 ALA A O 1
ATOM 659 N N . THR A 1 85 ? -13.302 1.773 -2.293 1.00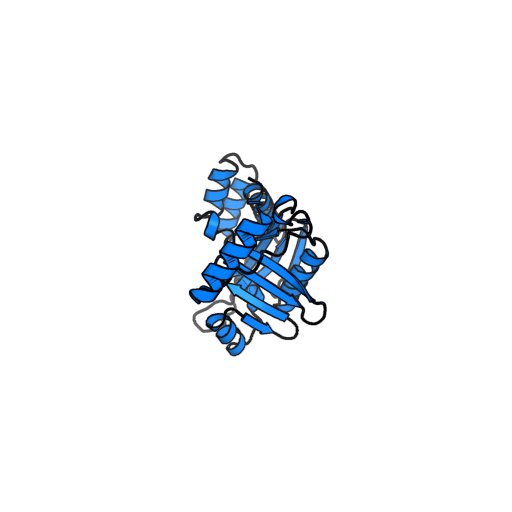 97.44 85 THR A N 1
ATOM 660 C CA . THR A 1 85 ? -12.858 0.750 -3.251 1.00 97.44 85 THR A CA 1
ATOM 661 C C . THR A 1 85 ? -11.571 0.070 -2.786 1.00 97.44 85 THR A C 1
ATOM 663 O O . THR A 1 85 ? -11.472 -1.156 -2.794 1.00 97.44 85 THR A O 1
ATOM 666 N N . LEU A 1 86 ? -10.600 0.857 -2.324 1.00 98.00 86 LEU A N 1
ATOM 667 C CA . LEU A 1 86 ? -9.299 0.357 -1.880 1.00 98.00 86 LEU A CA 1
ATOM 668 C C . LEU A 1 86 ? -9.411 -0.404 -0.556 1.00 98.00 86 LEU A C 1
ATOM 670 O O . LEU A 1 86 ? -8.872 -1.503 -0.419 1.00 98.00 86 LEU A O 1
ATOM 674 N N . LEU A 1 87 ? -10.169 0.140 0.403 1.00 98.38 87 LEU A N 1
ATOM 675 C CA . LEU A 1 87 ? -10.411 -0.520 1.688 1.00 98.38 87 LEU A CA 1
ATOM 676 C C . LEU A 1 87 ? -11.115 -1.872 1.502 1.00 98.38 87 LEU A C 1
ATOM 678 O O . LEU A 1 87 ? -10.709 -2.864 2.114 1.00 98.38 87 LEU A O 1
ATOM 682 N N . ASP A 1 88 ? -12.127 -1.934 0.635 1.00 98.06 88 ASP A N 1
ATOM 683 C CA . ASP A 1 88 ? -12.848 -3.172 0.329 1.00 98.06 88 ASP A CA 1
ATOM 684 C C . ASP A 1 88 ? -11.963 -4.189 -0.393 1.00 98.06 88 ASP A C 1
ATOM 686 O O . ASP A 1 88 ? -12.031 -5.385 -0.091 1.00 98.06 88 ASP A O 1
ATOM 690 N N . MET A 1 89 ? -11.082 -3.736 -1.287 1.00 97.94 89 MET A N 1
ATOM 691 C CA . MET A 1 89 ? -10.121 -4.601 -1.970 1.00 97.94 89 MET A CA 1
ATOM 692 C C . MET A 1 89 ? -9.130 -5.241 -0.985 1.00 97.94 89 MET A C 1
ATOM 694 O O . MET A 1 89 ? -8.920 -6.458 -1.030 1.00 97.94 89 MET A O 1
ATOM 698 N N . PHE A 1 90 ? -8.582 -4.469 -0.038 1.00 98.38 90 PHE A N 1
ATOM 699 C CA . PHE A 1 90 ? -7.702 -5.006 1.006 1.00 98.38 90 PHE A CA 1
ATOM 700 C C . PHE A 1 90 ? -8.398 -6.071 1.854 1.00 98.38 90 PHE A C 1
ATOM 702 O O . PHE A 1 90 ? -7.850 -7.149 2.101 1.00 98.38 90 PHE A O 1
ATOM 709 N N . LEU A 1 91 ? -9.621 -5.774 2.294 1.00 98.44 91 LEU A N 1
ATOM 710 C CA . LEU A 1 91 ? -10.404 -6.664 3.144 1.00 98.44 91 LEU A CA 1
ATOM 711 C C . LEU A 1 91 ? -10.834 -7.937 2.408 1.00 98.44 91 LEU A C 1
ATOM 713 O O . LEU A 1 91 ? -10.802 -9.015 3.000 1.00 98.44 91 LEU A O 1
ATOM 717 N N . SER A 1 92 ? -11.205 -7.829 1.131 1.00 97.88 92 SER A N 1
ATOM 718 C CA . 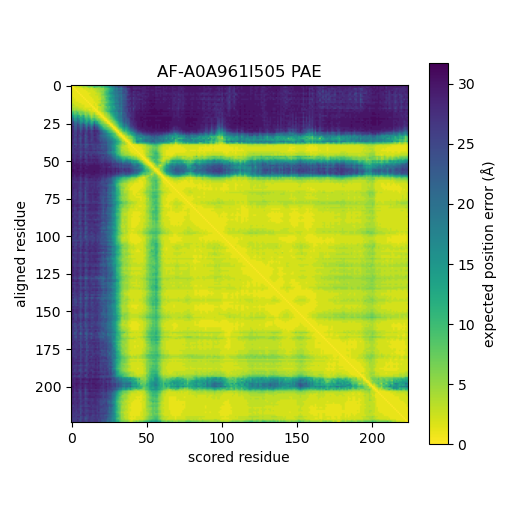SER A 1 92 ? -11.608 -8.971 0.300 1.00 97.88 92 SER A CA 1
ATOM 719 C C . SER A 1 92 ? -10.434 -9.907 0.022 1.00 97.88 92 SER A C 1
ATOM 721 O O . SER A 1 92 ? -10.572 -11.128 0.137 1.00 97.88 92 SER A O 1
ATOM 723 N N . SER A 1 93 ? -9.254 -9.346 -0.263 1.00 97.62 93 SER A N 1
ATOM 724 C CA . SER A 1 93 ? -8.027 -10.130 -0.428 1.00 97.62 93 SER A CA 1
ATOM 725 C C . SER A 1 93 ? -7.640 -10.843 0.873 1.00 97.62 93 SER A C 1
ATOM 727 O O . SER A 1 93 ? -7.369 -12.042 0.851 1.00 97.62 93 SER A O 1
ATOM 729 N N . ALA A 1 94 ? -7.708 -10.164 2.023 1.00 96.88 94 ALA A N 1
ATOM 730 C CA . ALA A 1 94 ? -7.412 -10.780 3.319 1.00 96.88 94 ALA A CA 1
ATOM 731 C C . ALA A 1 94 ? -8.424 -11.866 3.722 1.00 96.88 94 ALA A C 1
ATOM 733 O O . ALA A 1 94 ? -8.041 -12.884 4.296 1.00 96.88 94 ALA A O 1
ATOM 734 N N . ALA A 1 95 ? -9.709 -11.678 3.407 1.00 96.31 95 ALA A N 1
ATOM 735 C CA . ALA A 1 95 ? -10.737 -12.691 3.639 1.00 96.31 95 ALA A CA 1
ATOM 736 C C . ALA A 1 95 ? -10.514 -13.943 2.773 1.00 96.31 95 ALA A C 1
ATOM 738 O O . ALA A 1 95 ? -10.709 -15.060 3.250 1.00 96.31 95 ALA A O 1
ATOM 739 N N . SER A 1 96 ? -10.061 -13.755 1.531 1.00 96.06 96 SER A N 1
ATOM 740 C CA . SER A 1 96 ? -9.727 -14.849 0.607 1.00 96.06 96 SER A CA 1
ATOM 741 C C . SER A 1 96 ? -8.411 -15.544 0.975 1.00 96.06 96 SER A C 1
ATOM 743 O O . SER A 1 96 ? -8.217 -16.715 0.660 1.00 96.06 96 SER A O 1
ATOM 745 N N . ASN A 1 97 ? -7.523 -14.843 1.686 1.00 95.12 97 ASN A N 1
ATOM 746 C CA . ASN A 1 97 ? -6.181 -15.299 2.033 1.00 95.12 97 ASN A CA 1
ATOM 747 C C . ASN A 1 97 ? -5.882 -15.121 3.537 1.00 95.12 97 ASN A C 1
ATOM 749 O O . ASN A 1 97 ? -5.001 -14.346 3.914 1.00 95.12 97 ASN A O 1
ATOM 753 N N . PRO A 1 98 ? -6.564 -15.859 4.433 1.00 92.81 98 PRO A N 1
ATOM 754 C CA . PRO A 1 98 ? -6.541 -15.593 5.878 1.00 92.81 98 PRO A CA 1
ATOM 755 C C . PRO A 1 98 ? -5.168 -15.781 6.543 1.00 92.81 98 PRO A C 1
ATOM 757 O O . PRO A 1 98 ? -4.927 -15.278 7.644 1.00 92.81 98 PRO A O 1
ATOM 760 N N . THR A 1 99 ? -4.259 -16.518 5.903 1.00 93.62 99 THR A N 1
ATOM 761 C CA . THR A 1 99 ? -2.889 -16.745 6.382 1.00 93.62 99 THR A CA 1
ATOM 762 C C . THR A 1 99 ? -1.849 -15.871 5.686 1.00 93.62 99 THR A C 1
ATOM 764 O O . THR A 1 99 ? -0.683 -15.935 6.070 1.00 93.62 99 THR A O 1
ATOM 767 N N . ALA A 1 100 ? -2.231 -15.057 4.699 1.00 96.00 100 ALA A N 1
ATOM 768 C CA . ALA A 1 100 ? -1.278 -14.243 3.960 1.00 96.00 100 ALA A CA 1
ATOM 769 C C . ALA A 1 100 ? -0.707 -13.088 4.794 1.00 96.00 100 ALA A C 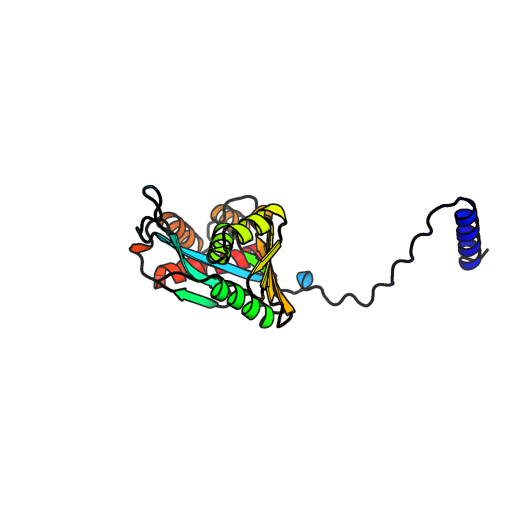1
ATOM 771 O O . ALA A 1 100 ? -1.298 -12.585 5.763 1.00 96.00 100 ALA A O 1
ATOM 772 N N . ILE A 1 101 ? 0.485 -12.663 4.390 1.00 97.75 101 ILE A N 1
ATOM 773 C CA . ILE A 1 101 ? 1.164 -11.479 4.894 1.00 97.75 101 ILE A CA 1
ATOM 774 C C . ILE A 1 101 ? 1.103 -10.433 3.786 1.00 97.75 101 ILE A C 1
ATOM 776 O O . ILE A 1 101 ? 1.726 -10.583 2.741 1.00 97.75 101 ILE A O 1
ATOM 780 N N . HIS A 1 102 ? 0.326 -9.378 4.010 1.00 98.38 102 HIS A N 1
ATOM 781 C CA . HIS A 1 102 ? 0.168 -8.301 3.040 1.00 98.38 102 HIS A CA 1
ATOM 782 C C . HIS A 1 102 ? 1.320 -7.312 3.206 1.00 98.38 102 HIS A C 1
ATOM 784 O O . HIS A 1 102 ? 1.566 -6.842 4.322 1.00 98.38 102 HIS A O 1
ATOM 790 N N . VAL A 1 103 ? 2.022 -7.012 2.118 1.00 98.62 103 VAL A N 1
ATOM 791 C CA . VAL A 1 103 ? 3.208 -6.149 2.108 1.00 98.62 103 VAL A CA 1
ATOM 792 C C . VAL A 1 103 ? 3.123 -5.109 1.003 1.00 98.62 103 VAL A C 1
ATOM 794 O O . VAL A 1 103 ? 2.478 -5.331 -0.015 1.00 98.62 103 VAL A O 1
ATOM 797 N N . ILE A 1 104 ? 3.780 -3.977 1.213 1.00 98.62 104 ILE A N 1
ATOM 798 C CA . ILE A 1 104 ? 3.959 -2.914 0.225 1.00 98.62 104 ILE A CA 1
ATOM 799 C C . ILE A 1 104 ? 5.357 -2.321 0.387 1.00 98.62 104 ILE A C 1
ATOM 801 O O . ILE A 1 104 ? 5.886 -2.300 1.502 1.00 98.62 104 ILE A O 1
ATOM 805 N N . TYR A 1 105 ? 5.965 -1.840 -0.695 1.00 98.19 105 TYR A N 1
ATOM 806 C CA . TYR A 1 105 ? 7.277 -1.202 -0.637 1.00 98.19 105 TYR A CA 1
ATOM 807 C C . TYR A 1 105 ? 7.130 0.315 -0.705 1.00 98.19 105 TYR A C 1
ATOM 809 O O . TYR A 1 105 ? 6.779 0.859 -1.742 1.00 98.19 105 TYR A O 1
ATOM 817 N N . SER A 1 106 ? 7.443 1.023 0.384 1.00 96.31 106 SER A N 1
ATOM 818 C CA . SER A 1 106 ? 7.330 2.486 0.434 1.00 96.31 106 SER A CA 1
ATOM 819 C C . SER A 1 106 ? 5.904 3.001 0.202 1.00 96.31 106 SER A C 1
ATOM 821 O O . SER A 1 106 ? 5.717 4.068 -0.386 1.00 96.31 106 SER A O 1
ATOM 823 N N . GLY A 1 107 ? 4.903 2.282 0.717 1.00 95.88 107 GLY A N 1
ATOM 824 C CA . GLY A 1 107 ? 3.476 2.490 0.427 1.00 95.88 107 GLY A CA 1
ATOM 825 C C . GLY A 1 107 ? 2.848 3.785 0.946 1.00 95.88 107 GLY A C 1
ATOM 826 O O . GLY A 1 107 ? 1.630 3.899 1.022 1.00 95.88 107 GLY A O 1
ATOM 827 N N . GLY A 1 108 ? 3.644 4.770 1.369 1.00 93.56 108 GLY A N 1
ATOM 828 C CA . GLY A 1 108 ? 3.133 6.045 1.869 1.00 93.56 108 GLY A CA 1
ATOM 829 C C . GLY A 1 108 ? 2.259 6.775 0.846 1.00 93.56 108 GLY A C 1
ATOM 830 O O . GLY A 1 108 ? 1.247 7.352 1.232 1.00 93.56 108 GLY A O 1
ATOM 831 N N . TYR A 1 109 ? 2.623 6.714 -0.437 1.00 91.19 109 TYR A N 1
ATOM 832 C CA . TYR A 1 109 ? 1.828 7.265 -1.537 1.00 91.19 109 TYR A CA 1
ATOM 833 C C . TYR A 1 109 ? 0.468 6.554 -1.652 1.00 91.19 109 TYR A C 1
ATOM 835 O O . TYR A 1 109 ? -0.579 7.199 -1.598 1.00 91.19 109 TYR A O 1
ATOM 843 N N . ASP A 1 110 ? 0.478 5.224 -1.694 1.00 93.94 110 ASP A N 1
ATOM 844 C CA . ASP A 1 110 ? -0.712 4.378 -1.821 1.00 93.94 110 ASP A CA 1
ATOM 845 C C . ASP A 1 110 ? -1.672 4.568 -0.651 1.00 93.94 110 ASP A C 1
ATOM 847 O O . ASP A 1 110 ? -2.881 4.703 -0.828 1.00 93.94 110 ASP A O 1
ATOM 851 N N . PHE A 1 111 ? -1.132 4.639 0.567 1.00 95.75 111 PHE A N 1
ATOM 852 C CA . PHE A 1 111 ? -1.928 4.874 1.764 1.00 95.75 111 PHE A CA 1
ATOM 853 C C . PHE A 1 111 ? -2.537 6.275 1.779 1.00 95.75 111 PHE A C 1
ATOM 855 O O . PHE A 1 111 ? -3.669 6.422 2.226 1.00 95.75 111 PHE A O 1
ATOM 862 N N . ILE A 1 112 ? -1.842 7.300 1.274 1.00 92.19 112 ILE A N 1
ATOM 863 C CA . ILE A 1 112 ? -2.425 8.643 1.138 1.00 92.19 112 ILE A CA 1
ATOM 864 C C . ILE A 1 112 ? -3.611 8.609 0.169 1.00 92.19 112 ILE A C 1
ATOM 866 O O . ILE A 1 112 ? -4.669 9.144 0.500 1.00 92.19 112 ILE A O 1
ATOM 870 N N . HIS A 1 113 ? -3.489 7.929 -0.972 1.00 90.81 113 HIS A N 1
ATOM 871 C CA . HIS A 1 113 ? -4.609 7.778 -1.904 1.00 90.81 113 HIS A CA 1
ATOM 872 C C . HIS A 1 113 ? -5.744 6.918 -1.337 1.00 90.81 113 HIS A C 1
ATOM 874 O O . HIS A 1 113 ? -6.913 7.263 -1.502 1.00 90.81 113 HIS A O 1
ATOM 880 N N . ALA A 1 114 ? -5.434 5.874 -0.566 1.00 95.50 114 ALA A N 1
ATOM 881 C CA . ALA A 1 114 ? -6.437 5.115 0.178 1.00 95.50 114 ALA A CA 1
ATOM 882 C C . ALA A 1 114 ? -7.198 5.974 1.200 1.00 95.50 114 ALA A C 1
ATOM 884 O O . ALA A 1 114 ? -8.317 5.631 1.570 1.00 95.50 114 ALA A O 1
ATOM 885 N N . LEU A 1 115 ? -6.641 7.108 1.626 1.00 95.81 115 LEU A N 1
ATOM 886 C CA . LEU A 1 115 ? -7.251 8.045 2.570 1.00 95.81 115 LEU A CA 1
ATOM 887 C C . LEU A 1 115 ? -7.859 9.290 1.896 1.00 95.81 115 LEU A C 1
ATOM 889 O O . LEU A 1 115 ? -8.297 10.194 2.603 1.00 95.81 115 LEU A O 1
ATOM 893 N N . HIS A 1 116 ? -7.891 9.354 0.562 1.00 93.00 116 HIS A N 1
ATOM 894 C CA . HIS A 1 116 ? -8.254 10.560 -0.186 1.00 93.00 116 HIS A CA 1
ATOM 895 C C . HIS A 1 116 ? -9.653 11.114 0.138 1.00 93.00 116 HIS A C 1
ATOM 897 O O . HIS A 1 116 ? -9.829 12.328 0.201 1.00 93.00 116 HIS A O 1
ATOM 903 N N . ASP A 1 117 ? -10.646 10.252 0.382 1.00 95.31 117 ASP A N 1
ATOM 904 C CA . ASP A 1 117 ? -12.027 10.693 0.632 1.00 95.31 117 ASP A CA 1
ATOM 905 C C . ASP A 1 117 ? -12.308 11.019 2.112 1.00 95.31 117 ASP A C 1
ATOM 907 O O . ASP A 1 117 ? -13.463 11.256 2.484 1.00 95.31 117 ASP A O 1
ATOM 911 N N . LEU A 1 118 ? -11.290 10.990 2.981 1.00 96.38 118 LEU A N 1
ATOM 912 C CA . LEU A 1 118 ? -11.433 11.413 4.372 1.00 96.38 118 LEU A CA 1
ATOM 913 C C . LEU A 1 118 ? -11.473 12.940 4.453 1.00 96.38 118 LEU A C 1
ATOM 915 O O . LEU A 1 118 ? -10.700 13.658 3.820 1.00 96.38 118 LEU A O 1
ATOM 919 N N . SER A 1 119 ? -12.343 13.447 5.317 1.00 96.38 119 SER A N 1
ATOM 920 C CA . SER A 1 119 ? -12.367 14.858 5.673 1.00 96.38 119 SER A CA 1
ATOM 921 C C . SER A 1 119 ? -11.070 15.281 6.366 1.00 96.38 119 SER A C 1
ATOM 923 O O . SER A 1 119 ? -10.376 14.496 7.017 1.00 96.38 119 SER A O 1
ATOM 925 N N . PHE A 1 120 ? -10.775 16.578 6.313 1.00 95.12 120 PHE A N 1
ATOM 926 C CA . PHE A 1 120 ? -9.619 17.149 7.001 1.00 95.12 120 PHE A CA 1
ATOM 927 C C . PHE A 1 120 ? -9.592 16.819 8.505 1.00 95.12 120 PHE A C 1
ATOM 929 O O . PHE A 1 120 ? -8.536 16.513 9.055 1.00 95.12 120 PHE A O 1
ATOM 936 N N . THR A 1 121 ? -10.748 16.826 9.176 1.00 97.31 121 THR A N 1
ATOM 937 C CA . THR A 1 121 ? -10.857 16.478 10.602 1.00 97.31 121 THR A CA 1
ATOM 938 C C . THR A 1 121 ? -10.525 15.007 10.866 1.00 97.31 121 THR A C 1
ATOM 940 O O . THR A 1 121 ? -9.853 14.696 11.853 1.00 97.31 121 THR A O 1
ATOM 943 N N . GLU A 1 122 ? -10.943 14.098 9.985 1.00 98.00 122 GLU A N 1
ATOM 944 C CA . GLU A 1 122 ? -10.577 12.678 10.057 1.00 98.00 122 GLU A CA 1
ATOM 945 C C . GLU A 1 122 ? -9.068 12.487 9.847 1.00 98.00 122 GLU A C 1
ATOM 947 O O . GLU A 1 122 ? -8.415 11.826 10.656 1.00 98.00 122 GLU A O 1
ATOM 952 N N . LEU A 1 123 ? -8.479 13.142 8.842 1.00 97.06 123 LEU A N 1
ATOM 953 C CA . LEU A 1 123 ? -7.033 13.100 8.594 1.00 97.06 123 LEU A CA 1
ATOM 954 C C . LEU A 1 123 ? -6.225 13.666 9.771 1.00 97.06 123 LEU A C 1
ATOM 956 O O . LEU A 1 123 ? -5.228 13.073 10.185 1.00 97.06 123 LEU A O 1
ATOM 960 N N . GLN A 1 124 ? -6.669 14.775 10.369 1.00 96.94 124 GLN A N 1
ATOM 961 C CA . GLN A 1 124 ? -6.048 15.325 11.577 1.00 96.94 124 GLN A CA 1
ATOM 962 C C . GLN A 1 124 ? -6.128 14.358 12.762 1.00 96.94 124 GLN A C 1
ATOM 964 O O . GLN A 1 124 ? -5.193 14.284 13.562 1.00 96.94 124 GLN A O 1
ATOM 969 N N . THR A 1 125 ? -7.237 13.629 12.892 1.00 97.88 125 THR A N 1
ATOM 970 C CA . THR A 1 125 ? -7.430 12.635 13.954 1.00 97.88 125 THR A CA 1
ATOM 971 C C . THR A 1 125 ? -6.479 11.460 13.757 1.00 97.88 125 THR A C 1
ATOM 973 O O . THR A 1 125 ? -5.767 11.090 14.694 1.00 97.88 125 THR A O 1
ATOM 976 N N . LEU A 1 126 ? -6.380 10.951 12.526 1.00 97.69 126 LEU A N 1
ATOM 977 C CA . LEU A 1 126 ? -5.442 9.897 12.156 1.00 97.69 126 LEU A CA 1
ATOM 978 C C . LEU A 1 126 ? -3.990 10.316 12.414 1.00 97.69 126 LEU A C 1
ATOM 980 O O . LEU A 1 126 ? -3.240 9.568 13.033 1.00 97.69 126 LEU A O 1
ATOM 984 N N . ALA A 1 127 ? -3.602 11.529 12.016 1.00 95.88 127 ALA A N 1
ATOM 985 C CA . ALA A 1 127 ? -2.247 12.039 12.220 1.00 95.88 127 ALA A CA 1
ATOM 986 C C . ALA A 1 127 ? -1.878 12.186 13.707 1.00 95.88 127 ALA A C 1
ATOM 988 O O . ALA A 1 127 ? -0.735 11.937 14.088 1.00 95.88 127 ALA A O 1
ATOM 989 N N . LYS A 1 128 ? -2.833 12.587 14.557 1.00 96.88 128 LYS A N 1
ATOM 990 C CA . LYS A 1 128 ? -2.602 12.795 15.997 1.00 96.88 128 LYS A CA 1
AT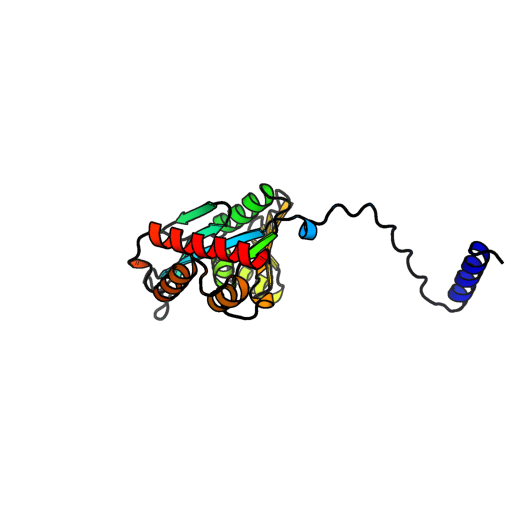OM 991 C C . LYS A 1 128 ? -2.626 11.503 16.806 1.00 96.88 128 LYS A C 1
ATOM 993 O O . LYS A 1 128 ? -1.880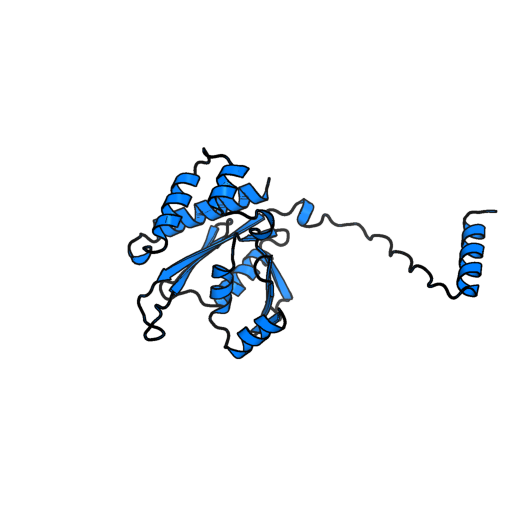 11.382 17.772 1.00 96.88 128 LYS A O 1
ATOM 998 N N . THR A 1 129 ? -3.516 10.576 16.462 1.00 97.62 129 THR A N 1
ATOM 999 C CA . THR A 1 129 ? -3.819 9.405 17.304 1.00 97.62 129 THR A CA 1
ATOM 1000 C C . THR A 1 129 ? -3.338 8.084 16.706 1.00 97.62 129 THR A C 1
ATOM 1002 O O . THR A 1 129 ? -3.237 7.091 17.422 1.00 97.62 129 THR A O 1
ATOM 1005 N N . GLY A 1 130 ? -3.026 8.061 15.408 1.00 97.44 130 GLY A N 1
ATOM 1006 C CA . GLY A 1 130 ? -2.712 6.847 14.658 1.00 97.44 130 GLY A CA 1
ATOM 1007 C C . GLY A 1 130 ? -3.938 6.012 14.283 1.00 97.44 130 GLY A C 1
ATOM 1008 O O . GLY A 1 130 ? -3.766 4.948 13.692 1.00 97.44 130 GLY A O 1
ATOM 1009 N N . GLU A 1 131 ? -5.155 6.467 14.600 1.00 98.25 131 GLU A N 1
ATOM 1010 C CA . GLU A 1 131 ? -6.411 5.751 14.362 1.00 98.25 131 GLU A CA 1
ATOM 1011 C C . GLU A 1 131 ? -7.541 6.713 13.959 1.00 98.25 131 GLU A C 1
ATOM 1013 O O . GLU A 1 131 ? -7.631 7.834 14.452 1.00 98.25 131 GLU A O 1
ATOM 1018 N N . VAL A 1 132 ? -8.424 6.289 13.059 1.00 98.38 132 VAL A N 1
ATOM 1019 C CA . VAL A 1 132 ? -9.633 7.040 12.704 1.00 98.38 132 VAL A CA 1
ATOM 1020 C C . VAL A 1 132 ? -10.760 6.092 12.310 1.00 98.38 132 VAL A C 1
ATOM 1022 O O . VAL A 1 132 ? -10.523 5.008 11.773 1.00 98.38 132 VAL A O 1
ATOM 1025 N N . SER A 1 133 ? -11.996 6.504 12.571 1.00 98.19 133 SER A N 1
ATOM 1026 C CA . SER A 1 133 ? -13.185 5.844 12.038 1.00 98.19 133 SER A CA 1
ATOM 1027 C C . SER A 1 133 ? -13.657 6.590 10.796 1.00 98.19 133 SER A C 1
ATOM 1029 O O . SER A 1 133 ? -13.884 7.792 10.859 1.00 98.19 133 SER A O 1
ATOM 1031 N N . TYR A 1 134 ? -13.828 5.872 9.690 1.00 97.88 134 TYR A N 1
ATOM 1032 C CA . TYR A 1 134 ? -14.382 6.392 8.442 1.00 97.88 134 TYR A CA 1
ATOM 1033 C C . TYR A 1 134 ? -15.543 5.494 8.027 1.00 97.88 134 TYR A C 1
ATOM 1035 O O . TYR A 1 134 ? -15.352 4.313 7.735 1.00 97.88 134 TYR A O 1
ATOM 1043 N N . ARG A 1 135 ? -16.772 6.022 8.021 1.00 96.62 135 ARG A N 1
ATOM 1044 C CA . ARG A 1 135 ? -18.002 5.235 7.802 1.00 96.62 135 ARG A CA 1
ATOM 1045 C C . ARG A 1 135 ? -18.075 4.018 8.741 1.00 96.62 135 ARG A C 1
ATOM 1047 O O . ARG A 1 135 ? -18.351 4.168 9.922 1.00 96.62 135 ARG A O 1
ATOM 1054 N N . HIS A 1 136 ? -17.875 2.814 8.208 1.00 97.81 136 HIS A N 1
ATOM 1055 C CA . HIS A 1 136 ? -17.898 1.550 8.945 1.00 97.81 136 HIS A CA 1
ATOM 1056 C C . HIS A 1 136 ? -16.522 0.862 8.954 1.00 97.81 136 HIS A C 1
ATOM 1058 O O . HIS A 1 136 ? -16.437 -0.349 9.169 1.00 97.81 136 HIS A O 1
ATOM 1064 N N . TYR A 1 137 ? -15.466 1.635 8.694 1.00 98.62 137 TYR A N 1
ATOM 1065 C CA . TYR A 1 137 ? -14.081 1.204 8.756 1.00 98.62 137 TYR A CA 1
ATOM 1066 C C . TYR A 1 137 ? -13.385 1.828 9.962 1.00 98.62 137 TYR A C 1
ATOM 1068 O O . TYR A 1 137 ? -13.470 3.034 10.195 1.00 98.62 137 TYR A O 1
ATOM 1076 N N . THR A 1 138 ? -12.619 1.010 10.672 1.00 98.62 138 THR A N 1
ATOM 1077 C CA . THR A 1 138 ? -11.565 1.471 11.571 1.00 98.62 138 THR A CA 1
ATOM 1078 C C . THR A 1 138 ? -10.243 1.408 10.816 1.00 98.62 138 THR A C 1
ATOM 1080 O O . THR A 1 138 ? -9.847 0.334 10.355 1.00 98.62 138 THR A O 1
ATOM 1083 N N . ILE A 1 139 ? -9.556 2.541 10.703 1.00 98.81 139 ILE A N 1
ATOM 1084 C CA . ILE A 1 139 ? -8.289 2.675 9.984 1.00 98.81 139 ILE A CA 1
ATOM 1085 C C . ILE A 1 139 ? -7.196 3.052 10.979 1.00 98.81 139 ILE A C 1
ATOM 1087 O O . ILE A 1 139 ? -7.394 3.935 11.810 1.00 98.81 139 ILE A O 1
ATOM 1091 N N . LYS A 1 140 ? -6.033 2.403 10.893 1.00 98.69 140 LYS A N 1
ATOM 1092 C CA . LYS A 1 140 ? -4.828 2.811 11.625 1.00 98.69 140 LYS A CA 1
ATOM 1093 C C . LYS A 1 140 ? -3.674 2.965 10.665 1.00 98.69 140 LYS A C 1
ATOM 1095 O O . LYS A 1 140 ? -3.496 2.132 9.779 1.00 98.69 140 LYS A O 1
ATOM 1100 N N . TYR A 1 141 ? -2.866 3.989 10.881 1.00 98.25 141 TYR A N 1
ATOM 1101 C CA . TYR A 1 141 ? -1.711 4.250 10.042 1.00 98.25 141 TYR A CA 1
ATOM 1102 C C . TYR A 1 141 ? -0.505 4.608 10.895 1.00 98.25 141 TYR A C 1
ATOM 1104 O O . TYR A 1 141 ? -0.545 5.531 11.708 1.00 98.25 141 TYR A O 1
ATOM 1112 N N . ILE A 1 142 ? 0.578 3.861 10.694 1.00 96.75 142 ILE A N 1
ATOM 1113 C CA . ILE A 1 142 ? 1.888 4.183 11.240 1.00 96.75 142 ILE A CA 1
ATOM 1114 C C . ILE A 1 142 ? 2.818 4.428 10.049 1.00 96.75 142 ILE A C 1
ATOM 1116 O O . ILE A 1 142 ? 3.161 3.467 9.349 1.00 96.75 142 ILE A O 1
ATOM 1120 N N . PRO A 1 143 ? 3.246 5.684 9.818 1.00 93.94 143 PRO A N 1
ATOM 1121 C CA . PRO A 1 143 ? 4.069 6.034 8.669 1.00 93.94 143 PRO A CA 1
ATOM 1122 C C . PRO A 1 143 ? 5.304 5.145 8.532 1.00 93.94 143 PRO A C 1
ATOM 1124 O O . PRO A 1 143 ? 6.039 4.944 9.504 1.00 93.94 143 PRO A O 1
ATOM 1127 N N . ARG A 1 144 ? 5.532 4.642 7.312 1.00 92.50 144 ARG A N 1
ATOM 1128 C CA . ARG A 1 144 ? 6.654 3.756 6.951 1.00 92.50 144 ARG A CA 1
ATOM 1129 C C . ARG A 1 144 ? 6.720 2.442 7.742 1.00 92.50 144 ARG A C 1
ATOM 1131 O O . ARG A 1 144 ? 7.797 1.864 7.885 1.00 92.50 144 ARG A O 1
ATOM 1138 N N . LYS A 1 145 ? 5.597 1.999 8.323 1.00 96.50 145 LYS A N 1
ATOM 1139 C CA . LYS A 1 145 ? 5.515 0.724 9.053 1.00 96.50 145 LYS A CA 1
ATOM 1140 C C . LYS A 1 145 ? 4.304 -0.103 8.665 1.00 96.50 145 LYS A C 1
ATOM 1142 O O . LYS A 1 145 ? 4.462 -1.266 8.309 1.00 96.50 145 LYS A O 1
ATOM 1147 N N . SER A 1 146 ? 3.100 0.448 8.792 1.00 98.12 146 SER A N 1
ATOM 1148 C CA . SER A 1 146 ? 1.895 -0.327 8.505 1.00 98.12 146 SER A CA 1
ATOM 1149 C C . SER A 1 146 ? 0.647 0.513 8.296 1.00 98.12 146 SER A C 1
ATOM 1151 O O . SER A 1 146 ? 0.489 1.599 8.858 1.00 98.12 146 SER A O 1
ATOM 1153 N N . PHE A 1 147 ? -0.270 -0.070 7.533 1.00 98.62 147 PHE A N 1
ATOM 1154 C CA . PHE A 1 147 ? -1.633 0.392 7.342 1.00 98.62 147 PHE A CA 1
ATOM 1155 C C . PHE A 1 147 ? -2.590 -0.731 7.733 1.00 98.62 147 PHE A C 1
ATOM 1157 O O . PHE A 1 147 ? -2.466 -1.866 7.271 1.00 98.62 147 PHE A O 1
ATOM 1164 N N . TYR A 1 148 ? -3.512 -0.445 8.642 1.00 98.75 148 TYR A N 1
ATOM 1165 C CA . TYR A 1 148 ? -4.492 -1.403 9.133 1.00 98.75 148 TYR A CA 1
ATOM 1166 C C . TYR A 1 148 ? -5.892 -0.919 8.818 1.00 98.75 148 TYR A C 1
ATOM 1168 O O . TYR A 1 148 ? -6.223 0.242 9.052 1.00 98.75 148 TYR A O 1
ATOM 1176 N N . VAL A 1 149 ? -6.721 -1.848 8.363 1.00 98.69 149 VAL A N 1
ATOM 1177 C CA . VAL A 1 149 ? -8.131 -1.616 8.075 1.00 98.69 149 VAL A CA 1
ATOM 1178 C C . VAL A 1 149 ? -8.933 -2.718 8.739 1.00 98.69 149 VAL A C 1
ATOM 1180 O O . VAL A 1 149 ? -8.582 -3.896 8.646 1.00 98.69 149 VAL A O 1
ATOM 1183 N N . ARG A 1 150 ? -10.035 -2.347 9.380 1.00 98.75 150 ARG A N 1
ATOM 1184 C CA . ARG A 1 150 ? -11.074 -3.271 9.829 1.00 98.75 150 ARG A CA 1
ATOM 1185 C C . ARG A 1 150 ? -12.425 -2.770 9.379 1.00 98.75 150 ARG A C 1
ATOM 1187 O O . ARG A 1 150 ? -12.731 -1.602 9.570 1.00 98.75 150 ARG A O 1
ATOM 1194 N N . ASN A 1 151 ? -13.251 -3.667 8.865 1.00 98.38 151 ASN A N 1
ATOM 1195 C CA . ASN A 1 151 ? -14.668 -3.405 8.681 1.00 98.38 151 ASN A CA 1
ATOM 1196 C C . ASN A 1 151 ? -15.408 -3.737 9.981 1.00 98.38 151 ASN A C 1
ATOM 1198 O O . ASN A 1 151 ? -15.414 -4.884 10.426 1.00 98.38 151 ASN A O 1
ATOM 1202 N N . ASP A 1 152 ? -16.034 -2.745 10.605 1.00 97.75 152 ASP A N 1
ATOM 1203 C CA . ASP A 1 152 ? -16.676 -2.901 11.912 1.00 97.75 152 ASP A CA 1
ATOM 1204 C C . ASP A 1 152 ? -17.971 -3.727 11.848 1.00 97.75 152 ASP A C 1
ATOM 1206 O O . ASP A 1 152 ? -18.407 -4.271 12.864 1.00 97.75 152 ASP A O 1
ATOM 1210 N N . ARG A 1 153 ? -18.558 -3.890 10.653 1.00 97.06 153 ARG A N 1
ATOM 1211 C CA . ARG A 1 153 ? -19.758 -4.714 10.435 1.00 97.06 153 ARG A CA 1
ATOM 1212 C C . ARG A 1 153 ? -19.414 -6.194 10.313 1.00 97.06 153 ARG A C 1
ATOM 1214 O O . ARG A 1 153 ? -20.059 -7.021 10.947 1.00 97.06 153 ARG A O 1
ATOM 1221 N N . THR A 1 154 ? -18.401 -6.532 9.515 1.00 96.81 154 THR A N 1
ATOM 1222 C CA . THR A 1 154 ? -18.010 -7.935 9.265 1.00 96.81 154 THR A CA 1
ATOM 1223 C C . THR A 1 154 ? -16.941 -8.440 10.229 1.00 96.81 154 THR A C 1
ATOM 1225 O O . THR A 1 154 ? -16.746 -9.643 10.363 1.00 96.81 154 THR A O 1
ATOM 1228 N N . ARG A 1 155 ? -16.246 -7.522 10.913 1.00 95.94 155 ARG A N 1
ATOM 1229 C CA . ARG A 1 155 ? -15.033 -7.759 11.710 1.00 95.94 155 ARG A CA 1
ATOM 1230 C C . ARG A 1 155 ? -13.841 -8.301 10.918 1.00 95.94 155 ARG A C 1
ATOM 1232 O O . ARG A 1 155 ? -12.832 -8.649 11.533 1.00 95.94 155 ARG A O 1
ATOM 1239 N N . ASN A 1 156 ? -13.913 -8.313 9.586 1.00 97.25 156 ASN A N 1
ATOM 1240 C CA . ASN A 1 156 ? -12.752 -8.592 8.748 1.00 97.25 156 ASN A CA 1
ATOM 1241 C C . ASN A 1 156 ? -11.720 -7.487 8.943 1.00 97.25 156 ASN A C 1
ATOM 1243 O O . ASN A 1 156 ? -12.073 -6.308 9.033 1.00 97.25 156 ASN A O 1
ATOM 1247 N N . ALA A 1 157 ? -10.452 -7.874 9.016 1.00 98.19 157 ALA A N 1
ATOM 1248 C CA . ALA A 1 157 ? -9.360 -6.943 9.214 1.00 98.19 157 ALA A CA 1
ATOM 1249 C C . ALA A 1 157 ? -8.105 -7.396 8.478 1.00 98.19 157 ALA A C 1
ATOM 1251 O O . ALA A 1 157 ? -7.863 -8.590 8.306 1.00 98.19 157 ALA A O 1
ATOM 1252 N N . VAL A 1 158 ? -7.282 -6.425 8.108 1.00 98.56 158 VAL A N 1
ATOM 1253 C CA . VAL A 1 158 ? -6.021 -6.631 7.403 1.00 98.56 158 VAL A CA 1
ATOM 1254 C C . VAL A 1 158 ? -4.989 -5.632 7.900 1.00 98.56 158 VAL A C 1
ATOM 1256 O O . VAL A 1 158 ? -5.310 -4.493 8.234 1.00 98.56 158 VAL A O 1
ATOM 1259 N N . THR A 1 159 ? -3.739 -6.080 7.969 1.00 98.62 159 THR A N 1
ATOM 1260 C CA . THR A 1 159 ? -2.577 -5.210 8.151 1.00 98.62 159 THR A CA 1
ATOM 1261 C C . THR A 1 159 ? -1.678 -5.387 6.947 1.00 98.62 159 THR A C 1
ATOM 1263 O O . THR A 1 159 ? -1.250 -6.509 6.676 1.00 98.62 159 THR A O 1
ATOM 1266 N N . ILE A 1 160 ? -1.386 -4.279 6.282 1.00 98.69 160 ILE A N 1
ATOM 1267 C CA . ILE A 1 160 ? -0.412 -4.173 5.204 1.00 98.69 160 ILE A CA 1
ATOM 1268 C C . ILE A 1 160 ? 0.858 -3.604 5.820 1.00 98.69 160 ILE A C 1
ATOM 1270 O O . ILE A 1 160 ? 0.819 -2.558 6.475 1.00 98.69 160 ILE A O 1
ATOM 1274 N N . TRP A 1 161 ? 1.964 -4.316 5.665 1.00 98.44 161 TRP A N 1
ATOM 1275 C CA . TRP A 1 161 ? 3.257 -3.925 6.213 1.00 98.44 161 TRP A CA 1
ATOM 1276 C C . TRP A 1 161 ? 4.068 -3.187 5.162 1.00 98.44 161 TRP A C 1
ATOM 1278 O O . TRP A 1 161 ? 4.259 -3.694 4.062 1.00 98.44 161 TRP A O 1
ATOM 1288 N N . ASP A 1 162 ? 4.562 -2.007 5.519 1.00 98.31 162 ASP A N 1
ATOM 1289 C CA . ASP A 1 162 ? 5.513 -1.289 4.682 1.00 98.31 162 ASP A CA 1
ATOM 1290 C C . ASP A 1 162 ? 6.922 -1.813 4.964 1.00 98.31 162 ASP A C 1
ATOM 1292 O O . ASP A 1 162 ? 7.457 -1.656 6.068 1.00 98.31 162 ASP A O 1
ATOM 1296 N N . VAL A 1 163 ? 7.513 -2.465 3.966 1.00 98.06 163 VAL A N 1
ATOM 1297 C CA . VAL A 1 163 ? 8.805 -3.140 4.112 1.00 98.06 163 VAL A CA 1
ATOM 1298 C C . VAL A 1 163 ? 9.998 -2.207 3.895 1.00 98.06 163 VAL A C 1
ATOM 1300 O O . VAL A 1 163 ? 11.127 -2.601 4.193 1.00 98.06 163 VAL A O 1
ATOM 1303 N N . ILE A 1 164 ? 9.792 -0.948 3.472 1.00 96.38 164 ILE A N 1
ATOM 1304 C CA . ILE A 1 164 ? 10.907 -0.002 3.269 1.00 96.38 164 ILE A CA 1
ATOM 1305 C C . ILE A 1 164 ? 11.719 0.216 4.553 1.00 96.38 164 ILE A C 1
ATOM 1307 O O . ILE A 1 164 ? 12.939 0.371 4.506 1.00 96.38 164 ILE A O 1
ATOM 1311 N N . GLY A 1 165 ? 11.070 0.187 5.721 1.00 92.44 165 GLY A N 1
ATOM 1312 C CA . GLY A 1 165 ? 11.747 0.341 7.010 1.00 92.44 165 GLY A CA 1
ATOM 1313 C C . GLY A 1 165 ? 12.725 -0.795 7.329 1.00 92.44 165 GLY A C 1
ATOM 1314 O O . GLY A 1 165 ? 13.680 -0.573 8.075 1.00 92.44 165 GLY A O 1
ATOM 1315 N N . PHE A 1 166 ? 12.501 -1.984 6.759 1.00 95.44 166 PHE A N 1
ATOM 1316 C CA . PHE A 1 166 ? 13.377 -3.148 6.883 1.00 95.44 166 PHE A CA 1
ATOM 1317 C C . PHE A 1 166 ? 14.531 -3.096 5.875 1.00 95.44 166 PHE A C 1
ATOM 1319 O O . PHE A 1 166 ? 15.685 -3.245 6.268 1.00 95.44 166 PHE A O 1
ATOM 1326 N N . PHE A 1 167 ? 14.237 -2.842 4.596 1.00 96.19 167 PHE A N 1
ATOM 1327 C CA . PHE A 1 167 ? 15.250 -2.855 3.534 1.00 96.19 167 PHE A CA 1
ATOM 1328 C C . PHE A 1 167 ? 16.130 -1.598 3.494 1.00 96.19 167 PHE A C 1
ATOM 1330 O O . PHE A 1 167 ? 17.260 -1.658 3.009 1.00 96.19 167 PHE A O 1
ATOM 1337 N N . GLN A 1 168 ? 15.631 -0.471 4.012 1.00 94.81 168 GLN A N 1
ATOM 1338 C CA . GLN A 1 168 ? 16.367 0.788 4.196 1.00 94.81 168 GLN A CA 1
ATOM 1339 C C . GLN A 1 168 ? 17.075 1.312 2.933 1.00 94.81 168 GLN A C 1
ATOM 1341 O O . GLN A 1 168 ? 18.106 1.976 3.018 1.00 94.81 168 GLN A O 1
ATOM 1346 N N . SER A 1 169 ? 16.527 1.028 1.751 1.00 95.50 169 SER A N 1
ATOM 1347 C CA . SER A 1 169 ? 17.058 1.491 0.465 1.00 95.50 169 SER A CA 1
ATOM 1348 C C . SER A 1 169 ? 15.933 1.668 -0.560 1.00 95.50 169 SER A C 1
ATOM 1350 O O . SER A 1 169 ? 14.759 1.445 -0.247 1.00 95.50 169 SER A O 1
ATOM 1352 N N . SER A 1 170 ? 16.255 2.126 -1.772 1.00 95.69 170 SER A N 1
ATOM 1353 C CA . SER A 1 170 ? 15.268 2.173 -2.854 1.00 95.69 170 SER A CA 1
ATOM 1354 C C . SER A 1 170 ? 14.871 0.757 -3.284 1.00 95.69 170 SER A C 1
ATOM 1356 O O . SER A 1 170 ? 15.585 -0.215 -3.023 1.00 95.69 170 SER A O 1
ATOM 1358 N N . PHE A 1 171 ? 13.721 0.638 -3.945 1.00 96.44 171 PHE A N 1
ATOM 1359 C CA . PHE A 1 171 ? 13.231 -0.663 -4.391 1.00 96.44 171 PHE A CA 1
ATOM 1360 C C . PHE A 1 171 ? 14.171 -1.312 -5.418 1.00 96.44 171 PHE A C 1
ATOM 1362 O O . PHE A 1 171 ? 14.539 -2.466 -5.247 1.00 96.44 171 PHE A O 1
ATOM 1369 N N . VAL A 1 172 ? 14.663 -0.539 -6.394 1.00 96.81 172 VAL A N 1
ATOM 1370 C CA . VAL A 1 172 ? 15.646 -0.986 -7.403 1.00 96.81 172 VAL A CA 1
ATOM 1371 C C . VAL A 1 172 ? 16.919 -1.526 -6.744 1.00 96.81 172 VAL A C 1
ATOM 1373 O O . VAL A 1 172 ? 17.305 -2.660 -6.999 1.00 96.81 172 VAL A O 1
ATOM 1376 N N . VAL A 1 173 ? 17.505 -0.776 -5.804 1.00 97.25 173 VAL A N 1
ATOM 1377 C CA . VAL A 1 173 ? 18.703 -1.219 -5.063 1.00 97.25 173 VAL A CA 1
ATOM 1378 C C . VAL A 1 173 ? 18.420 -2.485 -4.249 1.00 97.25 173 VAL A C 1
ATOM 1380 O O . VAL A 1 173 ? 19.286 -3.349 -4.104 1.00 97.25 173 VAL A O 1
ATOM 1383 N N . THR A 1 174 ? 17.207 -2.625 -3.712 1.00 97.88 174 THR A N 1
ATOM 1384 C CA . THR A 1 174 ? 16.800 -3.845 -3.007 1.00 97.88 174 THR A CA 1
ATOM 1385 C C . THR A 1 174 ? 16.695 -5.030 -3.962 1.00 97.88 174 THR A C 1
ATOM 1387 O O . THR A 1 174 ? 17.213 -6.096 -3.640 1.00 97.88 174 THR A O 1
ATOM 1390 N N . ILE A 1 175 ? 16.097 -4.854 -5.140 1.00 97.75 175 ILE A N 1
ATOM 1391 C CA . ILE A 1 175 ? 16.017 -5.896 -6.170 1.00 97.75 175 ILE A CA 1
ATOM 1392 C C . ILE A 1 175 ? 17.421 -6.339 -6.583 1.00 97.75 175 ILE A C 1
ATOM 1394 O O . ILE A 1 175 ? 17.723 -7.526 -6.497 1.00 97.75 175 ILE A O 1
ATOM 1398 N N . GLU A 1 176 ? 18.307 -5.408 -6.937 1.00 96.62 176 GLU A N 1
ATOM 1399 C CA . GLU A 1 176 ? 19.690 -5.723 -7.321 1.00 96.62 176 GLU A CA 1
ATOM 1400 C C . GLU A 1 176 ? 20.427 -6.504 -6.228 1.00 96.62 176 GLU A C 1
ATOM 1402 O O . GLU A 1 176 ? 21.081 -7.511 -6.498 1.00 96.62 176 GLU A O 1
ATOM 1407 N N . LYS A 1 177 ? 20.300 -6.065 -4.970 1.00 97.19 177 LYS A N 1
ATOM 1408 C CA . LYS A 1 177 ? 20.990 -6.679 -3.831 1.00 97.19 177 LYS A CA 1
ATOM 1409 C C . LYS A 1 177 ? 20.464 -8.074 -3.495 1.00 97.19 177 LYS A C 1
ATOM 1411 O O . 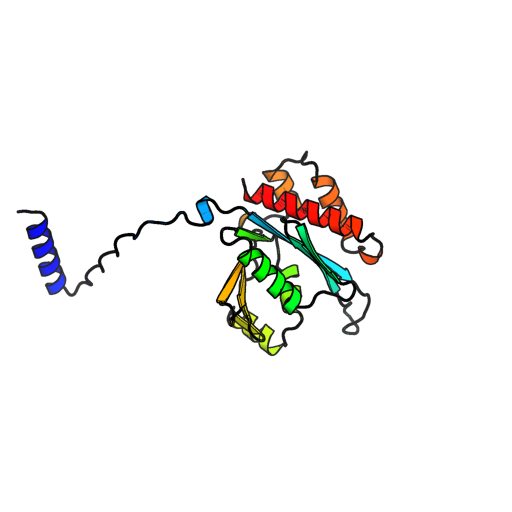LYS A 1 177 ? 21.243 -8.921 -3.059 1.00 97.19 177 LYS A O 1
ATOM 1416 N N . TRP A 1 178 ? 19.157 -8.294 -3.617 1.00 97.25 178 TRP A N 1
ATOM 1417 C CA . TRP A 1 178 ? 18.510 -9.515 -3.134 1.00 97.25 178 TRP A CA 1
ATOM 1418 C C . TRP A 1 178 ? 18.209 -10.521 -4.236 1.00 97.25 178 TRP A C 1
ATOM 1420 O O . TRP A 1 178 ? 18.296 -11.715 -3.964 1.00 97.25 178 TRP A O 1
ATOM 1430 N N . LEU A 1 179 ? 17.868 -10.079 -5.446 1.00 97.19 179 LEU A N 1
ATOM 1431 C CA . LEU A 1 179 ? 17.555 -10.937 -6.594 1.00 97.19 179 LEU A CA 1
ATOM 1432 C C . LEU A 1 179 ? 18.703 -11.021 -7.605 1.00 97.19 179 LEU A C 1
ATOM 1434 O O . LEU A 1 179 ? 18.803 -12.045 -8.274 1.00 97.19 179 LEU A O 1
ATOM 1438 N N . GLY A 1 180 ? 19.584 -10.017 -7.646 1.00 96.19 180 GLY A N 1
ATOM 1439 C CA . GLY A 1 180 ? 20.699 -9.922 -8.589 1.00 96.19 180 GLY A CA 1
ATOM 1440 C C . GLY A 1 180 ? 20.456 -8.874 -9.676 1.00 96.19 180 GLY A C 1
ATOM 1441 O O . GLY A 1 180 ? 19.316 -8.551 -10.007 1.00 96.19 180 GLY A O 1
ATOM 1442 N N . ALA A 1 181 ? 21.541 -8.337 -10.240 1.00 94.81 181 ALA A N 1
ATOM 1443 C CA . ALA A 1 181 ? 21.487 -7.356 -11.331 1.00 94.81 181 ALA A CA 1
ATOM 1444 C C . ALA A 1 181 ? 21.007 -7.959 -12.670 1.00 94.81 181 ALA A C 1
ATOM 1446 O O . ALA A 1 181 ? 20.683 -7.232 -13.600 1.00 94.81 181 ALA A O 1
ATOM 1447 N N . ASP A 1 182 ? 20.967 -9.288 -12.773 1.00 95.12 182 ASP A N 1
ATOM 1448 C CA . ASP A 1 182 ? 20.464 -10.060 -13.912 1.00 95.12 182 ASP A CA 1
ATOM 1449 C C . ASP A 1 182 ? 18.990 -10.476 -13.758 1.00 95.12 182 ASP A C 1
ATOM 1451 O O . ASP A 1 182 ? 18.469 -11.230 -14.581 1.00 95.12 182 ASP A O 1
ATOM 1455 N N . TYR A 1 183 ? 18.297 -9.993 -12.719 1.00 97.81 183 TYR A N 1
ATOM 1456 C CA . TYR A 1 183 ? 16.877 -10.264 -12.525 1.00 97.81 183 TYR A CA 1
ATOM 1457 C C . TYR A 1 183 ? 16.052 -9.772 -13.726 1.00 97.81 183 TYR A C 1
ATOM 1459 O O . TYR A 1 183 ? 16.095 -8.598 -14.088 1.00 97.81 183 TYR A O 1
ATOM 1467 N N . ALA A 1 184 ? 15.278 -10.676 -14.331 1.00 97.44 184 ALA A N 1
ATOM 1468 C CA . ALA A 1 184 ? 14.664 -10.469 -15.645 1.00 97.44 184 ALA A CA 1
ATOM 1469 C C . ALA A 1 184 ? 13.741 -9.239 -15.736 1.00 97.44 184 ALA A C 1
ATOM 1471 O O . ALA A 1 184 ? 13.728 -8.565 -16.763 1.00 97.44 184 ALA A O 1
ATOM 1472 N N . ASP A 1 185 ? 12.998 -8.931 -14.670 1.00 97.06 185 ASP A N 1
ATOM 1473 C CA . ASP A 1 185 ? 12.068 -7.796 -14.640 1.00 97.06 185 ASP A CA 1
ATOM 1474 C C . ASP A 1 185 ? 12.761 -6.458 -14.289 1.00 97.06 185 ASP A C 1
ATOM 1476 O O . ASP A 1 185 ? 12.157 -5.396 -14.445 1.00 97.06 185 ASP A O 1
ATOM 1480 N N . LEU A 1 186 ? 14.021 -6.469 -13.825 1.00 95.62 186 LEU A N 1
ATOM 1481 C CA . LEU A 1 186 ? 14.722 -5.262 -13.362 1.00 95.62 186 LEU A CA 1
ATOM 1482 C C . LEU A 1 186 ? 14.779 -4.147 -14.428 1.00 95.62 186 LEU A C 1
ATOM 1484 O O . LEU A 1 186 ? 14.400 -3.023 -14.094 1.00 95.62 186 LEU A O 1
ATOM 1488 N N . PRO A 1 187 ? 15.128 -4.414 -15.706 1.00 95.44 187 PRO A N 1
ATOM 1489 C CA . PRO A 1 187 ? 15.161 -3.364 -16.727 1.00 95.44 187 PRO A CA 1
ATOM 1490 C C . PRO A 1 187 ? 13.800 -2.690 -16.957 1.00 95.44 187 PRO A C 1
ATOM 1492 O O . PRO A 1 187 ? 13.731 -1.482 -17.187 1.00 95.44 187 PRO A O 1
ATOM 1495 N N . MET A 1 188 ? 12.702 -3.454 -16.881 1.00 94.94 188 MET A N 1
ATOM 1496 C CA . MET A 1 188 ? 11.345 -2.912 -17.008 1.00 94.94 188 MET A CA 1
ATOM 1497 C C . MET A 1 188 ? 10.995 -2.024 -15.814 1.00 94.94 188 MET A C 1
ATOM 1499 O O . MET A 1 188 ? 10.433 -0.944 -16.000 1.00 94.94 188 MET A O 1
ATOM 1503 N N . ILE A 1 189 ? 11.352 -2.456 -14.603 1.00 95.31 189 ILE A N 1
ATOM 1504 C CA . ILE A 1 189 ? 11.098 -1.704 -13.372 1.00 95.31 189 ILE A CA 1
ATOM 1505 C C . ILE A 1 189 ? 11.864 -0.374 -13.385 1.00 95.31 189 ILE A C 1
ATOM 1507 O O . ILE A 1 189 ? 11.296 0.675 -13.078 1.00 95.31 189 ILE A O 1
ATOM 1511 N N . GLU A 1 190 ? 13.135 -0.380 -13.787 1.00 94.19 190 GLU A N 1
ATOM 1512 C CA . GLU A 1 190 ? 13.937 0.842 -13.913 1.00 94.19 190 GLU A CA 1
ATOM 1513 C C . GLU A 1 190 ? 13.351 1.814 -14.944 1.00 94.19 190 GLU A C 1
ATOM 1515 O O . GLU A 1 190 ? 13.192 3.007 -14.660 1.00 94.19 190 GLU A O 1
ATOM 1520 N N . ALA A 1 191 ? 12.983 1.301 -16.123 1.00 90.81 191 ALA A N 1
ATOM 1521 C CA . ALA A 1 191 ? 12.382 2.099 -17.185 1.00 90.81 191 ALA A CA 1
ATOM 1522 C C . ALA A 1 191 ? 11.041 2.713 -16.752 1.00 90.81 191 ALA A C 1
ATOM 1524 O O . ALA A 1 191 ? 10.824 3.912 -16.948 1.00 90.81 191 ALA A O 1
ATOM 1525 N N . GLY A 1 192 ? 10.169 1.923 -16.119 1.00 88.62 192 GLY A N 1
ATOM 1526 C CA . GLY A 1 192 ? 8.867 2.388 -15.641 1.00 88.62 192 GLY A CA 1
ATOM 1527 C C . GLY A 1 192 ? 8.993 3.472 -14.572 1.00 88.62 192 GLY A C 1
ATOM 1528 O O . GLY A 1 192 ? 8.330 4.507 -14.661 1.00 88.62 192 GLY A O 1
ATOM 1529 N N . LYS A 1 193 ? 9.932 3.320 -13.626 1.00 87.69 193 LYS A N 1
ATOM 1530 C CA . LYS A 1 193 ? 10.195 4.340 -12.595 1.00 87.69 193 LYS A CA 1
ATOM 1531 C C . LYS A 1 193 ? 10.677 5.666 -13.167 1.00 87.69 193 LYS A C 1
ATOM 1533 O O . LYS A 1 193 ? 10.290 6.716 -12.654 1.00 87.69 193 LYS A O 1
ATOM 1538 N N . LEU A 1 194 ? 11.485 5.640 -14.228 1.00 84.88 194 LEU A N 1
ATOM 1539 C CA . LEU A 1 194 ? 11.939 6.857 -14.904 1.00 84.88 194 LEU A CA 1
ATOM 1540 C C . LEU A 1 194 ? 10.789 7.576 -15.630 1.00 84.88 194 LEU A C 1
ATOM 1542 O O . LEU A 1 194 ? 10.788 8.800 -15.735 1.00 84.88 194 LEU A O 1
ATOM 1546 N N . GLN A 1 195 ? 9.803 6.822 -16.120 1.00 79.56 195 GLN A N 1
ATOM 1547 C CA . GLN A 1 195 ? 8.693 7.338 -16.922 1.00 79.56 195 GLN A CA 1
ATOM 1548 C C . GLN A 1 195 ? 7.439 7.696 -16.113 1.00 79.56 195 GLN A C 1
ATOM 1550 O O . GLN A 1 195 ? 6.479 8.203 -16.696 1.00 79.56 195 GLN A O 1
ATOM 1555 N N . ARG A 1 196 ? 7.437 7.488 -14.788 1.00 70.38 196 ARG A N 1
ATOM 1556 C CA . ARG A 1 196 ? 6.259 7.665 -13.915 1.00 70.38 196 ARG A CA 1
ATOM 1557 C C . ARG A 1 196 ? 5.613 9.052 -14.007 1.00 70.38 196 ARG A C 1
ATOM 1559 O O . ARG A 1 196 ? 4.396 9.174 -13.935 1.00 70.38 196 ARG A O 1
ATOM 1566 N N . SER A 1 197 ? 6.400 10.100 -14.256 1.00 65.62 197 SER A N 1
ATOM 1567 C CA . SER A 1 197 ? 5.906 11.473 -14.464 1.00 65.62 197 SER A CA 1
ATOM 1568 C C . SER A 1 197 ? 5.213 11.708 -15.816 1.00 65.62 197 SER A C 1
ATOM 1570 O O . SER A 1 197 ? 4.692 12.793 -16.060 1.00 65.62 197 SER A O 1
ATOM 1572 N N . HIS A 1 198 ? 5.215 10.723 -16.720 1.00 65.81 198 HIS A N 1
ATOM 1573 C CA . HIS A 1 198 ? 4.707 10.831 -18.093 1.00 65.81 198 HIS A CA 1
ATOM 1574 C C . HIS A 1 198 ? 3.684 9.743 -18.454 1.00 65.81 198 HIS A C 1
ATOM 1576 O O . HIS A 1 198 ? 3.383 9.545 -19.632 1.00 65.81 198 HIS A O 1
ATOM 1582 N N . PHE A 1 199 ? 3.092 9.071 -17.462 1.00 67.75 199 PHE A N 1
ATOM 1583 C CA . PHE A 1 199 ? 2.103 8.009 -17.689 1.00 67.75 199 PHE A CA 1
ATOM 1584 C C . PHE A 1 199 ? 0.854 8.455 -18.458 1.00 67.75 199 PHE A C 1
ATOM 1586 O O . PHE A 1 199 ? 0.202 7.621 -19.076 1.00 67.75 199 PHE A O 1
ATOM 1593 N N . ALA A 1 200 ? 0.571 9.760 -18.535 1.00 61.91 200 ALA A N 1
ATOM 1594 C CA . ALA A 1 200 ? -0.486 10.303 -19.392 1.00 61.91 200 ALA A CA 1
ATOM 1595 C C . ALA A 1 200 ? -0.331 9.943 -20.890 1.00 61.91 200 ALA A C 1
ATOM 1597 O O . ALA A 1 200 ? -1.313 10.008 -21.627 1.00 61.91 200 ALA A O 1
ATOM 1598 N N . GLY A 1 201 ? 0.876 9.577 -21.347 1.00 61.81 201 GLY A N 1
ATOM 1599 C CA . GLY A 1 201 ? 1.150 9.146 -22.724 1.00 61.81 201 GLY A CA 1
ATOM 1600 C C . GLY A 1 201 ? 1.401 7.644 -22.906 1.00 61.81 201 GLY A C 1
ATOM 1601 O O . GLY A 1 201 ? 1.655 7.224 -24.033 1.00 61.81 201 GLY A O 1
ATOM 1602 N N . GLN A 1 202 ? 1.362 6.846 -21.834 1.00 73.94 202 GLN A N 1
ATOM 1603 C CA . GLN A 1 202 ? 1.625 5.404 -21.890 1.00 73.94 202 GLN A CA 1
ATOM 1604 C C . GLN A 1 202 ? 0.333 4.596 -22.029 1.00 73.94 202 GLN A C 1
ATOM 1606 O O . GLN A 1 202 ? -0.739 5.027 -21.602 1.00 73.94 202 GLN A O 1
ATOM 1611 N N . SER A 1 203 ? 0.424 3.404 -22.628 1.00 82.69 203 SER A N 1
ATOM 1612 C CA . SER A 1 203 ? -0.721 2.494 -22.676 1.00 82.69 203 SER A CA 1
ATOM 1613 C C . SER A 1 203 ? -1.015 1.940 -21.280 1.00 82.69 203 SER A C 1
ATOM 1615 O O . SER A 1 203 ? -0.109 1.663 -20.494 1.00 82.69 203 SER A O 1
ATOM 1617 N N . LEU A 1 204 ? -2.298 1.730 -20.975 1.00 86.50 204 LEU A N 1
ATOM 1618 C CA . LEU A 1 204 ? -2.712 1.073 -19.733 1.00 86.50 204 LEU A CA 1
ATOM 1619 C C . LEU A 1 204 ? -2.078 -0.320 -19.582 1.00 86.50 204 LEU A C 1
ATOM 1621 O O . LEU A 1 204 ? -1.778 -0.741 -18.468 1.00 86.50 204 LEU A O 1
ATOM 1625 N N . ASP A 1 205 ? -1.852 -1.012 -20.697 1.00 91.00 205 ASP A N 1
ATOM 1626 C CA . ASP A 1 205 ? -1.221 -2.331 -20.708 1.00 91.00 205 ASP A CA 1
ATOM 1627 C C . ASP A 1 205 ? 0.234 -2.266 -20.235 1.00 91.00 205 ASP A C 1
ATOM 1629 O O . ASP A 1 205 ? 0.626 -3.077 -19.403 1.00 91.00 205 ASP A O 1
ATOM 1633 N N . TYR A 1 206 ? 0.999 -1.254 -20.662 1.00 91.06 206 TYR A N 1
ATOM 1634 C CA . TYR A 1 206 ? 2.361 -1.045 -20.167 1.00 91.06 206 TYR A CA 1
ATOM 1635 C C . TYR A 1 206 ? 2.379 -0.757 -18.661 1.00 91.06 206 TYR A C 1
ATOM 1637 O O . TYR A 1 206 ? 3.181 -1.333 -17.932 1.00 91.06 206 TYR A O 1
ATOM 1645 N N . ILE A 1 207 ? 1.473 0.105 -18.182 1.00 91.06 207 ILE A N 1
ATOM 1646 C CA . ILE A 1 207 ? 1.387 0.456 -16.754 1.00 91.06 207 ILE A CA 1
ATOM 1647 C C . ILE A 1 207 ? 1.083 -0.792 -15.915 1.00 91.06 207 ILE A C 1
ATOM 1649 O O . ILE A 1 207 ? 1.695 -0.989 -14.867 1.00 91.06 207 ILE A O 1
ATOM 1653 N N . ARG A 1 208 ? 0.173 -1.654 -16.385 1.00 93.88 208 ARG A N 1
ATOM 1654 C CA . ARG A 1 208 ? -0.140 -2.932 -15.730 1.00 93.88 208 ARG A CA 1
ATOM 1655 C C . ARG A 1 208 ? 1.049 -3.880 -15.731 1.00 93.88 208 ARG A C 1
ATOM 1657 O O . ARG A 1 208 ? 1.369 -4.423 -14.686 1.00 93.88 208 ARG A O 1
ATOM 1664 N N . GLU A 1 209 ? 1.717 -4.047 -16.868 1.00 95.12 209 GLU A N 1
ATOM 1665 C CA . GLU A 1 209 ? 2.863 -4.953 -16.984 1.00 95.12 209 GLU A CA 1
ATOM 1666 C C . GLU A 1 209 ? 4.020 -4.530 -16.064 1.00 95.12 209 GLU A C 1
ATOM 1668 O O . GLU A 1 209 ? 4.594 -5.362 -15.359 1.00 95.12 209 GLU A O 1
ATOM 1673 N N . TYR A 1 210 ? 4.302 -3.225 -16.007 1.00 95.25 210 TYR A N 1
ATOM 1674 C CA . TYR A 1 210 ? 5.267 -2.634 -15.082 1.00 95.25 210 TYR A CA 1
ATOM 1675 C C . TYR A 1 210 ? 4.867 -2.841 -13.611 1.00 95.25 210 TYR A C 1
ATOM 1677 O O . TYR A 1 210 ? 5.685 -3.301 -12.814 1.00 95.25 210 TYR A O 1
ATOM 1685 N N . ASN A 1 211 ? 3.617 -2.552 -13.246 1.00 96.31 211 ASN A N 1
ATOM 1686 C CA . ASN A 1 211 ? 3.125 -2.743 -11.880 1.00 96.31 211 ASN A CA 1
ATOM 1687 C C . ASN A 1 211 ? 3.160 -4.230 -11.470 1.00 96.31 211 ASN A C 1
ATOM 1689 O O . ASN A 1 211 ? 3.619 -4.568 -10.381 1.00 96.31 211 ASN A O 1
ATOM 1693 N N . ASP A 1 212 ? 2.792 -5.142 -12.373 1.00 97.62 212 ASP A N 1
ATOM 1694 C CA . ASP A 1 212 ? 2.895 -6.585 -12.152 1.00 97.62 212 ASP A CA 1
ATOM 1695 C C . ASP A 1 212 ? 4.353 -7.031 -11.948 1.00 97.62 212 ASP A C 1
ATOM 1697 O O . ASP A 1 212 ? 4.623 -7.914 -11.129 1.00 97.62 212 ASP A O 1
ATOM 1701 N N . ALA A 1 213 ? 5.307 -6.429 -12.666 1.00 97.88 213 ALA A N 1
ATOM 1702 C CA . ALA A 1 213 ? 6.735 -6.668 -12.468 1.00 97.88 213 ALA A CA 1
ATOM 1703 C C . ALA A 1 213 ? 7.205 -6.228 -11.069 1.00 97.88 213 ALA A C 1
ATOM 1705 O O . ALA A 1 213 ? 7.920 -6.980 -10.398 1.00 97.88 213 ALA A O 1
ATOM 1706 N N . GLU A 1 214 ? 6.749 -5.066 -10.583 1.00 98.00 214 GLU A N 1
ATOM 1707 C CA . GLU A 1 214 ? 7.028 -4.599 -9.217 1.00 98.00 214 GLU A CA 1
ATOM 1708 C C . GLU A 1 214 ? 6.472 -5.577 -8.170 1.00 98.00 214 GLU A C 1
ATOM 1710 O O . GLU A 1 214 ? 7.173 -5.975 -7.235 1.00 98.00 214 GLU A O 1
ATOM 1715 N N . LEU A 1 215 ? 5.226 -6.020 -8.353 1.00 98.50 215 LEU A N 1
ATOM 1716 C CA . LEU A 1 215 ? 4.547 -6.951 -7.453 1.00 98.50 215 LEU A CA 1
ATOM 1717 C C . LEU A 1 215 ? 5.266 -8.304 -7.370 1.00 98.50 215 LEU A C 1
ATOM 1719 O O . LEU A 1 215 ? 5.470 -8.821 -6.267 1.00 98.50 215 LEU A O 1
ATOM 1723 N N . ARG A 1 216 ? 5.691 -8.866 -8.512 1.00 98.38 216 ARG A N 1
ATOM 1724 C CA . ARG A 1 216 ? 6.484 -10.109 -8.557 1.00 98.38 216 ARG A CA 1
ATOM 1725 C C . ARG A 1 216 ? 7.803 -9.954 -7.812 1.00 98.38 216 ARG A C 1
ATOM 1727 O O . ARG A 1 216 ? 8.132 -10.787 -6.964 1.00 98.38 216 ARG A O 1
ATOM 1734 N N . ALA A 1 217 ? 8.533 -8.876 -8.093 1.00 98.38 217 ALA A N 1
ATOM 1735 C CA . ALA A 1 217 ? 9.810 -8.604 -7.451 1.00 98.38 217 ALA A CA 1
ATOM 1736 C C . ALA A 1 217 ? 9.654 -8.462 -5.928 1.00 98.38 217 ALA A C 1
ATOM 1738 O O . ALA A 1 217 ? 10.448 -9.032 -5.177 1.00 98.38 217 ALA A O 1
ATOM 1739 N N . LEU A 1 218 ? 8.604 -7.769 -5.465 1.00 98.56 218 LEU A N 1
ATOM 1740 C CA . LEU A 1 218 ? 8.331 -7.564 -4.043 1.00 98.56 218 LEU A CA 1
ATOM 1741 C C . LEU A 1 218 ? 8.048 -8.881 -3.305 1.00 98.56 218 LEU A C 1
ATOM 1743 O O . LEU A 1 218 ? 8.578 -9.099 -2.215 1.00 98.56 218 LEU A O 1
ATOM 1747 N N . VAL A 1 219 ? 7.256 -9.783 -3.892 1.00 98.31 219 VAL A N 1
ATOM 1748 C CA . VAL A 1 219 ? 7.037 -11.117 -3.306 1.00 98.31 219 VAL A CA 1
ATOM 1749 C C . VAL A 1 219 ? 8.365 -11.861 -3.170 1.00 98.31 219 VAL A C 1
ATOM 1751 O O . VAL A 1 219 ? 8.693 -12.317 -2.075 1.00 98.31 219 VAL A O 1
ATOM 1754 N N . LEU A 1 220 ? 9.165 -11.908 -4.240 1.00 97.81 220 LEU A N 1
ATOM 1755 C CA . LEU A 1 220 ? 10.435 -12.638 -4.249 1.00 97.81 220 LEU A CA 1
ATOM 1756 C C . LEU A 1 220 ? 11.437 -12.112 -3.214 1.00 97.81 220 LEU A C 1
ATOM 1758 O O . LEU A 1 220 ? 12.117 -12.916 -2.580 1.00 97.81 220 LEU A O 1
ATOM 1762 N N . ILE A 1 221 ? 11.547 -10.793 -3.016 1.00 97.31 221 ILE A N 1
ATOM 1763 C CA . ILE A 1 221 ? 12.455 -10.248 -1.990 1.00 97.31 221 ILE A CA 1
ATOM 1764 C C . ILE A 1 221 ? 11.957 -10.513 -0.567 1.00 97.31 221 ILE A C 1
ATOM 1766 O O . ILE A 1 221 ? 12.776 -10.648 0.335 1.00 97.31 221 ILE A O 1
ATOM 1770 N N . CYS A 1 222 ? 10.641 -10.589 -0.342 1.00 96.19 222 CYS A N 1
ATOM 1771 C CA . CYS A 1 222 ? 10.084 -10.884 0.978 1.00 96.19 222 CYS A CA 1
ATOM 1772 C C . CYS A 1 222 ? 10.210 -12.365 1.363 1.00 96.19 222 CYS A C 1
ATOM 1774 O O . CYS A 1 222 ? 10.181 -12.685 2.550 1.00 96.19 222 CYS A O 1
ATOM 1776 N N . GLU A 1 223 ? 10.347 -13.260 0.385 1.00 93.88 223 GLU A N 1
ATOM 1777 C CA . GLU A 1 223 ? 10.527 -14.701 0.600 1.00 93.88 223 GLU A CA 1
ATOM 1778 C C . GLU A 1 223 ? 11.977 -15.118 0.908 1.00 93.88 223 GLU A C 1
ATOM 1780 O O . GLU A 1 223 ? 12.202 -16.273 1.279 1.00 93.88 223 GLU A O 1
ATOM 1785 N N . ARG A 1 224 ? 12.951 -14.208 0.769 1.00 89.44 224 ARG A N 1
ATOM 1786 C CA . ARG A 1 224 ? 14.374 -14.454 1.068 1.00 89.44 224 ARG A CA 1
ATOM 1787 C C . ARG A 1 224 ? 14.743 -14.123 2.512 1.00 89.44 224 ARG A C 1
ATOM 1789 O O . ARG A 1 224 ? 15.579 -14.874 3.064 1.00 89.44 224 ARG A O 1
#

Solvent-accessible surface area (backbone atoms only — not comparable to full-atom values): 12811 Å² total; per-residue (Å²): 131,53,74,68,55,51,53,52,51,54,52,53,56,36,60,76,68,73,52,84,75,80,76,76,76,76,75,79,69,78,80,66,84,51,45,90,79,78,36,52,68,36,19,43,57,67,43,52,38,74,67,74,46,62,79,46,103,86,40,64,41,69,33,47,27,36,41,39,34,58,85,73,55,68,51,75,33,96,90,37,58,54,23,67,61,49,55,51,50,51,38,52,52,33,68,76,36,78,44,51,42,38,32,25,74,63,40,62,65,51,53,49,45,46,47,60,77,54,52,71,70,48,51,52,39,26,74,75,70,33,42,36,77,54,97,60,31,44,37,34,52,44,90,69,44,33,42,34,44,28,36,71,84,79,66,49,58,39,60,36,34,26,47,35,67,76,70,71,60,56,69,67,61,47,42,36,73,70,68,35,86,79,39,84,54,51,67,51,46,55,53,46,65,73,42,53,92,51,48,85,79,54,55,72,65,56,56,49,55,36,50,50,43,51,23,51,51,50,34,58,59,72,76,109

Mean predicted aligned error: 10.1 Å

Foldseek 3Di:
DDPVVVVVVVVVVCVVVVHDDPDPDDPDPDPDPALVRVAAEKEKDWAWAFPQDDPDPPDTDIATAWIDILVGDIGGDPVHDELVNVLVSQLVVCVVRVSHAAEYEQCPVVVCNNCVPPDPVQVVCCVVPQWGDDPQWIWGDDHQAWIKIARNVVRRIHIYGHCCVVQVDDLLVLLCVQVNPVPPLSVLLVVCVVCSNPCVPPDPVSVVVNSNSSNVSVSSSVVD

pLDDT: mean 87.2, std 15.78, range [38.97, 98.81]